Protein AF-A0A962ZR23-F1 (afdb_monomer_lite)

pLDDT: mean 94.46, std 7.84, range [44.19, 98.94]

Radius of gyration: 16.62 Å; chains: 1; bounding box: 43×35×51 Å

Secondary structure (DSSP, 8-state):
-------TTB-TTS-SBTT-HHHHHHHHHHHHHTT-TT--HHHHHHHHHHHHHHHTT-STTBPPP--SSSSHHHHHHHHHHHHHHHHHHHHHS-TTTSPPHHHHHHHHHHHHHGGGGGSPBTT--S-SSGGGGGGGHHHHHHHHHHHHHHHTT-GGGHHHHHHHGGGG-SSS-GGG---S-HHHHHHHHHHHHHHHHHHHH-TTHHHHHHHTGGG-

Structure (mmCIF, N/CA/C/O backbone):
data_AF-A0A962ZR23-F1
#
_entry.id   AF-A0A962ZR23-F1
#
loop_
_atom_site.group_PDB
_atom_site.id
_atom_site.type_symbol
_atom_site.label_atom_id
_atom_site.label_alt_id
_atom_site.label_comp_id
_atom_site.label_asym_id
_atom_site.label_entity_id
_atom_site.label_seq_id
_atom_site.pdbx_PDB_ins_code
_atom_site.Cartn_x
_atom_site.Cartn_y
_atom_site.Cartn_z
_atom_site.occupancy
_atom_site.B_iso_or_equiv
_atom_site.auth_seq_id
_atom_site.auth_comp_id
_atom_site.auth_asym_id
_atom_site.auth_atom_id
_atom_site.pdbx_PDB_model_num
ATOM 1 N N . MET A 1 1 ? 25.578 1.554 25.880 1.00 44.19 1 MET A N 1
ATOM 2 C CA . MET A 1 1 ? 24.364 1.014 25.232 1.00 44.19 1 MET A CA 1
ATOM 3 C C . MET A 1 1 ? 24.765 0.543 23.849 1.00 44.19 1 MET A C 1
ATOM 5 O O . MET A 1 1 ? 25.268 1.359 23.090 1.00 44.19 1 MET A O 1
ATOM 9 N N . GLY A 1 2 ? 24.659 -0.755 23.560 1.00 49.72 2 GLY A N 1
ATOM 10 C CA . GLY A 1 2 ? 24.917 -1.256 22.209 1.00 49.72 2 GLY A CA 1
ATOM 11 C C . GLY A 1 2 ? 23.850 -0.712 21.264 1.00 49.72 2 GLY A C 1
ATOM 12 O O . GLY A 1 2 ? 22.666 -0.796 21.582 1.00 49.72 2 GLY A O 1
ATOM 13 N N . GLN A 1 3 ? 24.256 -0.108 20.148 1.00 58.03 3 GLN A N 1
ATOM 14 C CA . GLN A 1 3 ? 23.323 0.203 19.071 1.00 58.03 3 GLN A CA 1
ATOM 15 C C . GLN A 1 3 ? 22.773 -1.127 18.554 1.00 58.03 3 GLN A C 1
ATOM 17 O O . GLN A 1 3 ? 23.524 -1.944 18.024 1.00 58.03 3 GLN A O 1
ATOM 22 N N . PHE A 1 4 ? 21.479 -1.371 18.751 1.00 62.41 4 PHE A N 1
ATOM 23 C CA . PHE A 1 4 ? 20.801 -2.459 18.060 1.00 62.41 4 PHE A CA 1
ATOM 24 C C . PHE A 1 4 ? 20.847 -2.151 16.564 1.00 62.41 4 PHE A C 1
ATOM 26 O O . PHE A 1 4 ? 20.271 -1.163 16.110 1.00 62.41 4 PHE A O 1
ATOM 33 N N . GLN A 1 5 ? 21.572 -2.968 15.803 1.00 80.31 5 GLN A N 1
ATOM 34 C CA . GLN A 1 5 ? 21.590 -2.863 14.353 1.00 80.31 5 GLN A CA 1
ATOM 35 C C . GLN A 1 5 ? 20.304 -3.499 13.817 1.00 80.31 5 GLN A C 1
ATOM 37 O O . GLN A 1 5 ? 20.146 -4.718 13.859 1.00 80.31 5 GLN A O 1
ATOM 42 N N . ARG A 1 6 ? 19.367 -2.668 13.353 1.00 88.44 6 ARG A N 1
ATOM 43 C CA . ARG A 1 6 ? 18.164 -3.134 12.654 1.00 88.44 6 ARG A CA 1
ATOM 44 C C . ARG A 1 6 ? 18.563 -3.763 11.319 1.00 88.44 6 ARG A C 1
ATOM 46 O O . ARG A 1 6 ? 19.362 -3.183 10.582 1.00 88.44 6 ARG A O 1
ATOM 53 N N . ALA A 1 7 ? 18.005 -4.930 11.007 1.00 89.88 7 ALA A N 1
ATOM 54 C CA . ALA A 1 7 ? 18.222 -5.572 9.716 1.00 89.88 7 ALA A CA 1
ATOM 55 C C . ALA A 1 7 ? 17.379 -4.900 8.621 1.00 89.88 7 ALA A C 1
ATOM 57 O O . ALA A 1 7 ? 16.244 -4.510 8.861 1.00 89.88 7 ALA A O 1
ATOM 58 N N . GLY A 1 8 ? 17.912 -4.801 7.400 1.00 90.62 8 GLY A N 1
ATOM 59 C CA . GLY A 1 8 ? 17.274 -4.050 6.309 1.00 90.62 8 GLY A CA 1
ATOM 60 C C . GLY A 1 8 ? 15.954 -4.614 5.772 1.00 90.62 8 GLY A C 1
ATOM 61 O O . GLY A 1 8 ? 15.318 -3.951 4.963 1.00 90.62 8 GLY A O 1
ATOM 62 N N . HIS A 1 9 ? 15.564 -5.823 6.178 1.00 94.38 9 HIS A N 1
ATOM 63 C CA . HIS A 1 9 ? 14.264 -6.433 5.871 1.00 94.38 9 HIS A CA 1
ATOM 64 C C . HIS A 1 9 ? 13.240 -6.234 7.001 1.00 94.38 9 HIS A C 1
ATOM 66 O O . HIS A 1 9 ? 12.102 -6.663 6.866 1.00 94.38 9 HIS A O 1
ATOM 72 N N . MET A 1 10 ? 13.628 -5.606 8.114 1.00 96.81 10 MET A N 1
ATOM 73 C CA . MET A 1 10 ? 12.769 -5.399 9.277 1.00 96.81 10 MET A CA 1
ATOM 74 C C . MET A 1 10 ? 12.210 -3.974 9.307 1.00 96.81 10 MET A C 1
ATOM 76 O O . MET A 1 10 ? 12.896 -3.014 8.948 1.00 96.81 10 MET A O 1
ATOM 80 N N . ASP A 1 11 ? 10.989 -3.834 9.816 1.00 96.06 11 ASP A N 1
ATOM 81 C CA . ASP A 1 11 ? 10.317 -2.550 10.020 1.00 96.06 11 ASP A CA 1
ATOM 82 C C . ASP A 1 11 ? 11.055 -1.632 11.022 1.00 96.06 11 ASP A C 1
ATOM 84 O O . ASP A 1 11 ? 11.981 -2.044 11.722 1.00 96.06 11 ASP A O 1
ATOM 88 N N . VAL A 1 12 ? 10.607 -0.379 11.172 1.00 94.31 12 VAL A N 1
ATOM 89 C CA . VAL A 1 12 ? 11.203 0.613 12.099 1.00 94.31 12 VAL A CA 1
ATOM 90 C C . VAL A 1 12 ? 11.328 0.167 13.557 1.00 94.31 12 VAL A C 1
ATOM 92 O O . VAL A 1 12 ? 12.263 0.580 14.242 1.00 94.31 12 VAL A O 1
ATOM 95 N N . SER A 1 13 ? 10.446 -0.712 14.033 1.00 93.69 13 SER A N 1
ATOM 96 C CA . SER A 1 13 ? 10.533 -1.265 15.391 1.00 93.69 13 SER A CA 1
ATOM 97 C C . SER A 1 13 ? 11.474 -2.468 15.512 1.00 93.69 13 SER A C 1
ATOM 99 O O . SER A 1 13 ? 11.744 -2.913 16.626 1.00 93.69 13 SER A O 1
ATOM 101 N N . ASN A 1 14 ? 11.988 -2.982 14.389 1.00 94.75 14 ASN A N 1
ATOM 102 C CA . ASN A 1 14 ? 12.781 -4.205 14.296 1.00 94.75 14 ASN A CA 1
ATOM 103 C C . ASN A 1 14 ? 12.035 -5.445 14.836 1.00 94.75 14 ASN A C 1
ATOM 105 O O . ASN A 1 14 ? 12.641 -6.294 15.492 1.00 94.75 14 ASN A O 1
ATOM 109 N N . THR A 1 15 ? 10.720 -5.542 14.594 1.00 95.69 15 THR A N 1
ATOM 110 C CA . THR A 1 15 ? 9.872 -6.652 15.085 1.00 95.69 15 THR A CA 1
ATOM 111 C C . THR A 1 15 ? 9.071 -7.367 13.999 1.00 95.69 15 THR A C 1
ATOM 113 O O . THR A 1 15 ? 8.651 -8.503 14.217 1.00 95.69 15 THR A O 1
ATOM 116 N N . VAL A 1 16 ? 8.883 -6.745 12.834 1.00 98.06 16 VAL A N 1
ATOM 117 C CA . VAL A 1 16 ? 8.133 -7.292 11.699 1.00 98.06 16 VAL A CA 1
ATOM 118 C C . VAL A 1 16 ? 9.050 -7.375 10.485 1.00 98.06 16 VAL A C 1
ATOM 120 O O . VAL A 1 16 ? 9.688 -6.387 10.128 1.00 98.06 16 VAL A O 1
ATOM 123 N N . ASP A 1 17 ? 9.103 -8.545 9.853 1.00 98.06 17 ASP A N 1
ATOM 124 C CA . ASP A 1 17 ? 9.796 -8.739 8.578 1.00 98.06 17 ASP A CA 1
ATOM 125 C C . ASP A 1 17 ? 8.912 -8.208 7.440 1.00 98.06 17 ASP A C 1
ATOM 127 O O . ASP A 1 17 ? 7.871 -8.791 7.132 1.00 98.06 17 ASP A O 1
ATOM 131 N N . VAL A 1 18 ? 9.313 -7.091 6.831 1.00 97.94 18 VAL A N 1
ATOM 132 C CA . VAL A 1 18 ? 8.597 -6.440 5.721 1.00 97.94 18 VAL A CA 1
ATOM 133 C C . VAL A 1 18 ? 8.951 -7.039 4.356 1.00 97.94 18 VAL A C 1
ATOM 135 O O . VAL A 1 18 ? 8.549 -6.511 3.326 1.00 97.94 18 VAL A O 1
ATOM 138 N N . THR A 1 19 ? 9.681 -8.157 4.319 1.00 97.75 19 THR A N 1
ATOM 139 C CA . THR A 1 19 ? 9.834 -9.002 3.121 1.00 97.75 19 THR A CA 1
ATOM 140 C C . THR A 1 19 ? 8.912 -10.225 3.132 1.00 97.75 19 THR A C 1
ATOM 142 O O . THR A 1 19 ? 8.769 -10.887 2.104 1.00 97.75 19 THR A O 1
ATOM 145 N N . ASP A 1 20 ? 8.230 -10.488 4.252 1.00 98.44 20 ASP A N 1
ATOM 146 C CA . ASP A 1 20 ? 7.261 -11.573 4.417 1.00 98.44 20 ASP A CA 1
ATOM 147 C C . ASP A 1 20 ? 5.824 -11.022 4.442 1.00 98.44 20 ASP A C 1
ATOM 149 O O . ASP A 1 20 ? 5.330 -10.505 5.450 1.00 98.44 20 ASP A O 1
ATOM 153 N N . ALA A 1 21 ? 5.118 -11.171 3.317 1.00 98.56 21 ALA A N 1
ATOM 154 C CA . ALA A 1 21 ? 3.742 -10.705 3.172 1.00 98.56 21 ALA A CA 1
ATOM 155 C C . ALA A 1 21 ? 2.777 -11.348 4.184 1.00 98.56 21 ALA A C 1
ATOM 157 O O . ALA A 1 21 ? 1.852 -10.679 4.649 1.00 98.56 21 ALA A O 1
ATOM 158 N N . ALA A 1 22 ? 2.988 -12.612 4.568 1.00 98.44 22 ALA A N 1
ATOM 159 C CA . ALA A 1 22 ? 2.139 -13.299 5.538 1.00 98.44 22 ALA A CA 1
ATOM 160 C C . ALA A 1 22 ? 2.367 -12.767 6.961 1.00 98.44 22 ALA A C 1
ATOM 162 O O . ALA A 1 22 ? 1.411 -12.622 7.733 1.00 98.44 22 ALA A O 1
ATOM 163 N N . ASN A 1 23 ? 3.615 -12.429 7.304 1.00 98.56 23 ASN A N 1
ATOM 164 C CA . ASN A 1 23 ? 3.947 -11.777 8.571 1.00 98.56 23 ASN A CA 1
ATOM 165 C C . ASN A 1 23 ? 3.269 -10.402 8.670 1.00 98.56 23 ASN A C 1
ATOM 167 O O . ASN A 1 23 ? 2.515 -10.149 9.616 1.00 98.56 23 ASN A O 1
ATOM 171 N N . VAL A 1 24 ? 3.426 -9.561 7.642 1.00 98.81 24 VAL A N 1
ATOM 172 C CA . VAL A 1 24 ? 2.777 -8.242 7.588 1.00 98.81 24 VAL A CA 1
ATOM 173 C C . VAL A 1 24 ? 1.253 -8.371 7.632 1.00 98.81 24 VAL A C 1
ATOM 175 O O . VAL A 1 24 ? 0.619 -7.704 8.448 1.00 98.81 24 VAL A O 1
ATOM 178 N N . GLN A 1 25 ? 0.654 -9.280 6.853 1.00 98.81 25 GLN A N 1
ATOM 179 C CA . GLN A 1 25 ? -0.792 -9.540 6.876 1.00 98.81 25 GLN A CA 1
ATOM 180 C C . GLN A 1 25 ? -1.291 -9.862 8.291 1.00 98.81 25 GLN A C 1
ATOM 182 O O . GLN A 1 25 ? -2.318 -9.335 8.729 1.00 98.81 25 GLN A O 1
ATOM 187 N N . LYS A 1 26 ? -0.573 -10.722 9.024 1.00 98.62 26 LYS A N 1
ATOM 188 C CA . LYS A 1 26 ? -0.934 -11.111 10.392 1.00 98.62 26 LYS A CA 1
ATOM 189 C C . LYS A 1 26 ? -0.910 -9.913 11.342 1.00 98.62 26 LYS A C 1
ATOM 191 O O . LYS A 1 26 ? -1.833 -9.763 12.148 1.00 98.62 26 LYS A O 1
ATOM 196 N N . VAL A 1 27 ? 0.119 -9.070 11.260 1.00 98.69 27 VAL A N 1
ATOM 197 C CA . VAL A 1 27 ? 0.253 -7.879 12.114 1.00 98.69 27 VAL A CA 1
ATOM 198 C C . VAL A 1 27 ? -0.812 -6.839 11.769 1.00 98.69 27 VAL A C 1
ATOM 200 O O . VAL A 1 27 ? -1.510 -6.375 12.669 1.00 98.69 27 VAL A O 1
ATOM 203 N N . VAL A 1 28 ? -1.008 -6.539 10.483 1.00 98.75 28 VAL A N 1
ATOM 204 C CA . VAL A 1 28 ? -2.052 -5.620 9.999 1.00 98.75 28 VAL A CA 1
ATOM 205 C C . VAL A 1 28 ? -3.435 -6.081 10.456 1.00 98.75 28 VAL A C 1
ATOM 207 O O . VAL A 1 28 ? -4.180 -5.303 11.049 1.00 98.75 28 VAL A O 1
ATOM 210 N N . GLY A 1 29 ? -3.765 -7.361 10.262 1.00 98.31 29 GLY A N 1
ATOM 211 C CA . GLY A 1 29 ? -5.035 -7.924 10.720 1.00 98.31 29 GLY A CA 1
ATOM 212 C C . GLY A 1 29 ? -5.211 -7.817 12.235 1.00 98.31 29 GLY A C 1
ATOM 213 O O . GLY A 1 29 ? -6.288 -7.452 12.698 1.00 98.31 29 GLY A O 1
ATOM 214 N N . SER A 1 30 ? -4.150 -8.072 13.007 1.00 97.88 30 SER A N 1
ATOM 215 C CA . SER A 1 30 ? -4.189 -7.984 14.473 1.00 97.88 30 SER A CA 1
ATOM 216 C C . SER A 1 30 ? -4.430 -6.559 14.973 1.00 97.88 30 SER A C 1
ATOM 218 O O . SER A 1 30 ? -5.181 -6.387 15.928 1.00 97.88 30 SER A O 1
ATOM 220 N N . LEU A 1 31 ? -3.819 -5.552 14.339 1.00 97.75 31 LEU A N 1
ATOM 221 C CA . LEU A 1 31 ? -4.026 -4.139 14.675 1.00 97.75 31 LEU A CA 1
ATOM 222 C C . LEU A 1 31 ? -5.454 -3.700 14.340 1.00 97.75 31 LEU A C 1
ATOM 224 O O . LEU A 1 31 ? -6.164 -3.160 15.184 1.00 97.75 31 LEU A O 1
ATOM 228 N N . LEU A 1 32 ? -5.904 -3.973 13.115 1.00 97.12 32 LEU A N 1
ATOM 229 C CA . LEU A 1 32 ? -7.177 -3.442 12.639 1.00 97.12 32 LEU A CA 1
ATOM 230 C C . LEU A 1 32 ? -8.386 -4.156 13.251 1.00 97.12 32 LEU A C 1
ATOM 232 O O . LEU A 1 32 ? -9.361 -3.489 13.576 1.00 97.12 32 LEU A O 1
ATOM 236 N N . LEU A 1 33 ? -8.337 -5.471 13.491 1.00 96.06 33 LEU A N 1
ATOM 237 C CA . LEU A 1 33 ? -9.455 -6.188 14.128 1.00 96.06 33 LEU A CA 1
ATOM 238 C C . LEU A 1 33 ? -9.702 -5.754 15.582 1.00 96.06 33 LEU A C 1
ATOM 240 O O . LEU A 1 33 ? -10.809 -5.935 16.083 1.00 96.06 33 LEU A O 1
ATOM 244 N N . GLN A 1 34 ? -8.710 -5.159 16.256 1.00 93.94 34 GLN A N 1
ATOM 245 C CA . GLN A 1 34 ? -8.894 -4.579 17.594 1.00 93.94 34 GLN A CA 1
ATOM 246 C C . GLN A 1 34 ? -9.701 -3.274 17.574 1.00 93.94 34 GLN A C 1
ATOM 248 O O . GLN A 1 34 ? -10.276 -2.905 18.597 1.00 93.94 34 GLN A O 1
ATOM 253 N N . ARG A 1 35 ? -9.733 -2.570 16.436 1.00 93.75 35 ARG A N 1
ATOM 254 C CA . ARG A 1 35 ? -10.383 -1.256 16.286 1.00 93.75 35 ARG A CA 1
ATOM 255 C C . ARG A 1 35 ? -11.666 -1.324 15.472 1.00 93.75 35 ARG A C 1
ATOM 257 O O . ARG A 1 35 ? -12.656 -0.689 15.812 1.00 93.75 35 ARG A O 1
ATOM 264 N N . TYR A 1 36 ? -11.664 -2.143 14.429 1.00 94.75 36 TYR A N 1
ATOM 265 C CA . TYR A 1 36 ? -12.722 -2.237 13.436 1.00 94.75 36 TYR A CA 1
ATOM 266 C C . TYR A 1 36 ? -13.370 -3.623 13.516 1.00 94.75 36 TYR A C 1
ATOM 268 O O . TYR A 1 36 ? -13.019 -4.539 12.774 1.00 94.75 36 TYR A O 1
ATOM 276 N N . SER A 1 37 ? -14.340 -3.793 14.417 1.00 91.75 37 SER A N 1
ATOM 277 C CA . SER A 1 37 ? -15.015 -5.086 14.643 1.00 91.75 37 SER A CA 1
ATOM 278 C C . SER A 1 37 ? -15.755 -5.625 13.411 1.00 91.75 37 SER A C 1
ATOM 280 O O . SER A 1 37 ? -15.923 -6.834 13.272 1.00 91.75 37 SER A O 1
ATOM 282 N N . ALA A 1 38 ? -16.166 -4.737 12.500 1.00 95.38 38 ALA A N 1
ATOM 283 C CA . ALA A 1 38 ? -16.809 -5.075 11.231 1.00 95.38 38 ALA A CA 1
ATOM 284 C C . ALA A 1 38 ? -15.818 -5.281 10.064 1.00 95.38 38 ALA A C 1
ATOM 286 O O . ALA A 1 38 ? -16.248 -5.412 8.917 1.00 95.38 38 ALA A O 1
ATOM 287 N N . LEU A 1 39 ? -14.501 -5.284 10.317 1.00 97.12 39 LEU A N 1
ATOM 288 C CA . LEU A 1 39 ? -13.498 -5.477 9.270 1.00 97.12 39 LEU A CA 1
ATOM 289 C C . LEU A 1 39 ? -13.642 -6.859 8.629 1.00 97.12 39 LEU A C 1
ATOM 291 O O . LEU A 1 39 ? -13.599 -7.894 9.295 1.00 97.12 39 LEU A O 1
ATOM 295 N N . ASN A 1 40 ? -13.741 -6.876 7.303 1.00 97.69 40 ASN A N 1
ATOM 296 C CA . ASN A 1 40 ? -13.789 -8.114 6.541 1.00 97.69 40 ASN A CA 1
ATOM 297 C C . ASN A 1 40 ? -12.385 -8.747 6.455 1.00 97.69 40 ASN A C 1
ATOM 299 O O . ASN A 1 40 ? -11.588 -8.428 5.571 1.00 97.69 40 ASN A O 1
ATOM 303 N N . SER A 1 41 ? -12.078 -9.661 7.378 1.00 97.12 41 SER A N 1
ATOM 304 C CA . SER A 1 41 ? -10.780 -10.348 7.451 1.00 97.12 41 SER A CA 1
ATOM 305 C C . SER A 1 41 ? -10.490 -11.243 6.241 1.00 97.12 41 SER A C 1
ATOM 307 O O . SER A 1 41 ? -9.332 -11.379 5.844 1.00 97.12 41 SER A O 1
ATOM 309 N N . VAL A 1 42 ? -11.528 -11.808 5.615 1.00 98.00 42 VAL A N 1
ATOM 310 C CA . VAL A 1 42 ? -11.399 -12.619 4.394 1.00 98.00 42 VAL A CA 1
ATOM 311 C C . VAL A 1 42 ? -10.964 -11.742 3.221 1.00 98.00 42 VAL A C 1
ATOM 313 O O . VAL A 1 42 ? -10.056 -12.111 2.478 1.00 98.00 42 VAL A O 1
ATOM 316 N N . ALA A 1 43 ? -11.558 -10.554 3.086 1.00 98.44 43 ALA A N 1
ATOM 317 C CA . ALA A 1 43 ? -11.141 -9.569 2.094 1.00 98.44 43 ALA A CA 1
ATOM 318 C C . ALA A 1 43 ? -9.702 -9.096 2.328 1.00 98.44 43 ALA A C 1
ATOM 320 O O . ALA A 1 43 ? -8.915 -9.056 1.385 1.00 98.44 43 ALA A O 1
ATOM 321 N N . LEU A 1 44 ? -9.336 -8.806 3.581 1.00 98.56 44 LEU A N 1
ATOM 322 C CA . LEU A 1 44 ? -7.967 -8.433 3.940 1.00 98.56 44 LEU A CA 1
ATOM 323 C C . LEU A 1 44 ? -6.963 -9.511 3.509 1.00 98.56 44 LEU A C 1
ATOM 325 O O . LEU A 1 44 ? -5.989 -9.206 2.827 1.00 98.56 44 LEU A O 1
ATOM 329 N N . GLN A 1 45 ? -7.217 -10.777 3.849 1.00 98.44 45 GLN A N 1
ATOM 330 C CA . GLN A 1 45 ? -6.362 -11.888 3.428 1.00 98.44 45 GLN A CA 1
ATOM 331 C C . GLN A 1 45 ? -6.277 -11.986 1.899 1.00 98.44 45 GLN A C 1
ATOM 333 O O . GLN A 1 45 ? -5.197 -12.195 1.345 1.00 98.44 45 GLN A O 1
ATOM 338 N N . ARG A 1 46 ? -7.407 -11.812 1.206 1.00 98.44 46 ARG A N 1
ATOM 339 C CA . ARG A 1 46 ? -7.455 -11.872 -0.255 1.00 98.44 46 ARG A CA 1
ATOM 340 C C . ARG A 1 46 ? -6.597 -10.789 -0.913 1.00 98.44 46 ARG A C 1
ATOM 342 O O . ARG A 1 46 ? -5.912 -11.095 -1.887 1.00 98.44 46 ARG A O 1
ATOM 349 N N . LEU A 1 47 ? -6.598 -9.568 -0.374 1.00 98.81 47 LEU A N 1
ATOM 350 C CA . LEU A 1 47 ? -5.777 -8.461 -0.872 1.00 98.81 47 LEU A CA 1
ATOM 351 C C . LEU A 1 47 ? -4.279 -8.796 -0.819 1.00 98.81 47 LEU A C 1
ATOM 353 O O . LEU A 1 47 ? -3.587 -8.582 -1.809 1.00 98.81 47 LEU A O 1
ATOM 357 N N . PHE A 1 48 ? -3.791 -9.385 0.279 1.00 98.88 48 PHE A N 1
ATOM 358 C CA . PHE A 1 48 ? -2.386 -9.809 0.394 1.00 98.88 48 PHE A CA 1
ATOM 359 C C . PHE A 1 48 ? -2.027 -10.922 -0.601 1.00 98.88 48 PHE A C 1
ATOM 361 O O . PHE A 1 48 ? -0.991 -10.847 -1.261 1.00 98.88 48 PHE A O 1
ATOM 368 N N . VAL A 1 49 ? -2.907 -11.913 -0.780 1.00 98.62 49 VAL A N 1
ATOM 369 C CA . VAL A 1 49 ? -2.697 -12.986 -1.769 1.00 98.62 49 VAL A CA 1
ATOM 370 C C . VAL A 1 49 ? -2.601 -12.421 -3.188 1.00 98.62 49 VAL A C 1
ATOM 372 O O . VAL A 1 49 ? -1.716 -12.804 -3.957 1.00 98.62 49 VAL A O 1
ATOM 375 N N . ASP A 1 50 ? -3.504 -11.515 -3.565 1.00 98.69 50 ASP A N 1
ATOM 376 C CA . ASP A 1 50 ? -3.484 -10.921 -4.903 1.00 98.69 50 ASP A CA 1
ATOM 377 C C . ASP A 1 50 ? -2.328 -9.924 -5.085 1.00 98.69 50 ASP A C 1
ATOM 379 O O . ASP A 1 50 ? -1.764 -9.865 -6.179 1.00 98.69 50 ASP A O 1
ATOM 383 N N . PHE A 1 51 ? -1.892 -9.238 -4.023 1.00 98.88 51 PHE A N 1
ATOM 384 C CA . PHE A 1 51 ? -0.655 -8.452 -4.001 1.00 98.88 51 PHE A CA 1
ATOM 385 C C . PHE A 1 51 ? 0.566 -9.316 -4.342 1.00 98.88 51 PHE A C 1
ATOM 387 O O . PHE A 1 51 ? 1.295 -9.005 -5.288 1.00 98.88 51 PHE A O 1
ATOM 394 N N . GLU A 1 52 ? 0.756 -10.450 -3.662 1.00 98.69 52 GLU A N 1
ATOM 395 C CA . GLU A 1 52 ? 1.881 -11.352 -3.941 1.00 98.69 52 GLU A CA 1
ATOM 396 C C . GLU A 1 52 ? 1.821 -11.929 -5.358 1.00 98.69 52 GLU A C 1
ATOM 398 O O . GLU A 1 52 ? 2.850 -12.103 -6.022 1.00 98.69 52 GLU A O 1
ATOM 403 N N . ARG A 1 53 ? 0.614 -12.237 -5.851 1.00 98.69 53 ARG A N 1
ATOM 404 C CA . ARG A 1 53 ? 0.426 -12.675 -7.238 1.00 98.69 53 ARG A CA 1
ATOM 405 C C . ARG A 1 53 ? 0.818 -11.574 -8.212 1.00 98.69 53 ARG A C 1
ATOM 407 O O . ARG A 1 53 ? 1.458 -11.884 -9.213 1.00 98.69 53 ARG A O 1
ATOM 414 N N . LEU A 1 54 ? 0.451 -10.324 -7.949 1.00 98.81 54 LEU A N 1
ATOM 415 C CA . LEU A 1 54 ? 0.746 -9.200 -8.828 1.00 98.81 54 LEU A CA 1
ATOM 416 C C . LEU A 1 54 ? 2.251 -8.916 -8.875 1.00 98.81 54 LEU A C 1
ATOM 418 O O . LEU A 1 54 ? 2.851 -9.014 -9.945 1.00 98.81 54 LEU A O 1
ATOM 422 N N . TYR A 1 55 ? 2.877 -8.665 -7.724 1.00 98.69 55 TYR A N 1
ATOM 423 C CA . TYR A 1 55 ? 4.309 -8.355 -7.653 1.00 98.69 55 TYR A CA 1
ATOM 424 C C . TYR A 1 55 ? 5.184 -9.539 -8.087 1.00 98.69 55 TYR A C 1
ATOM 426 O O . TYR A 1 55 ? 6.228 -9.342 -8.708 1.00 98.69 55 TYR A O 1
ATOM 434 N N . GLY A 1 56 ? 4.727 -10.773 -7.853 1.00 98.31 56 GLY A N 1
ATOM 435 C CA . GLY A 1 56 ? 5.394 -11.999 -8.293 1.00 98.31 56 GLY A CA 1
ATOM 436 C C . GLY A 1 56 ? 5.105 -12.430 -9.738 1.00 98.31 56 GLY A C 1
ATOM 437 O 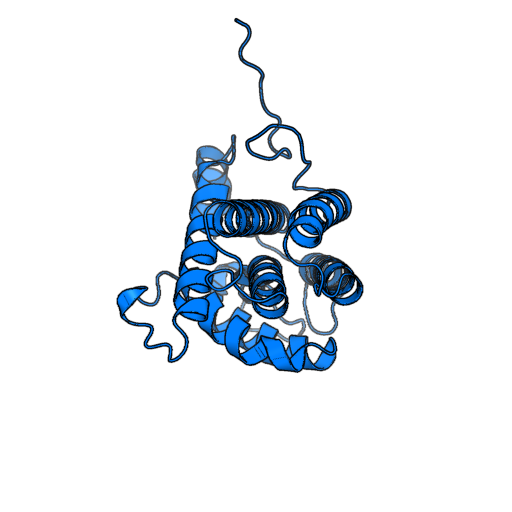O . GLY A 1 56 ? 5.574 -13.493 -10.142 1.00 98.31 56 GLY A O 1
ATOM 438 N N . GLY A 1 57 ? 4.315 -11.675 -10.513 1.00 98.00 57 GLY A N 1
ATOM 439 C CA . GLY A 1 57 ? 4.028 -11.979 -11.925 1.00 98.00 57 GLY A CA 1
ATOM 440 C C . GLY A 1 57 ? 3.120 -13.190 -12.166 1.00 98.00 57 GLY A C 1
ATOM 441 O O . GLY A 1 57 ? 3.133 -13.777 -13.246 1.00 98.00 57 GLY A O 1
ATOM 442 N N . ARG A 1 58 ? 2.339 -13.587 -11.159 1.00 98.12 58 ARG A N 1
ATOM 443 C CA . ARG A 1 58 ? 1.327 -14.659 -11.211 1.00 98.12 58 ARG A CA 1
ATOM 444 C C . ARG A 1 58 ? -0.102 -14.122 -11.362 1.00 98.12 58 ARG A C 1
ATOM 446 O O . ARG A 1 58 ? -1.049 -14.910 -11.433 1.00 98.12 58 ARG A O 1
ATOM 453 N N . TYR A 1 59 ? -0.282 -12.801 -11.375 1.00 97.62 59 TYR A N 1
ATOM 454 C CA . TYR A 1 59 ? -1.570 -12.164 -11.634 1.00 97.62 59 TYR A CA 1
ATOM 455 C C . TYR A 1 59 ? -1.815 -12.054 -13.154 1.00 97.62 59 TYR A C 1
ATOM 457 O O . TYR A 1 59 ? -0.936 -11.570 -13.877 1.00 97.62 59 TYR A O 1
ATOM 465 N N . PRO A 1 60 ? -2.969 -12.512 -13.681 1.00 97.00 60 PRO A N 1
ATOM 466 C CA . PRO A 1 60 ? -3.206 -12.595 -15.121 1.00 97.00 60 PRO A CA 1
ATOM 467 C C . PRO A 1 60 ? -3.002 -11.269 -15.860 1.00 97.00 60 PRO A C 1
ATOM 469 O O . PRO A 1 60 ? -3.560 -10.239 -15.500 1.00 97.00 60 PRO A O 1
ATOM 472 N N . GLY A 1 61 ? -2.225 -11.302 -16.944 1.00 97.25 61 GLY A N 1
ATOM 473 C CA . GLY A 1 61 ? -2.000 -10.133 -17.798 1.00 97.25 61 GLY A CA 1
ATOM 474 C C . GLY A 1 61 ? -0.922 -9.161 -17.309 1.00 97.25 61 GLY A C 1
ATOM 475 O O . GLY A 1 61 ? -0.693 -8.157 -17.990 1.00 97.25 61 GLY A O 1
ATOM 476 N N . PHE A 1 62 ? -0.226 -9.463 -16.208 1.00 98.25 62 PHE A N 1
ATOM 477 C CA . PHE A 1 62 ? 0.869 -8.658 -15.658 1.00 98.25 62 PHE A CA 1
ATOM 478 C C . PHE A 1 62 ? 2.183 -9.443 -15.598 1.00 98.25 62 PHE A C 1
ATOM 480 O O . PHE A 1 62 ? 2.196 -10.671 -15.529 1.00 98.25 62 PHE A O 1
ATOM 487 N N . ARG A 1 63 ? 3.302 -8.723 -15.699 1.00 98.31 63 ARG A N 1
ATOM 488 C CA . ARG A 1 63 ? 4.654 -9.254 -15.480 1.00 98.31 63 ARG A CA 1
ATOM 489 C C . ARG A 1 63 ? 4.999 -9.172 -13.991 1.00 98.31 63 ARG A C 1
ATOM 491 O O . ARG A 1 63 ? 4.317 -8.478 -13.248 1.00 98.31 63 ARG A O 1
ATOM 498 N N . ALA A 1 64 ? 6.052 -9.868 -13.568 1.00 98.19 64 ALA A N 1
ATOM 499 C CA . ALA A 1 64 ? 6.626 -9.635 -12.244 1.00 98.19 64 ALA A CA 1
ATOM 500 C C . ALA A 1 64 ? 7.164 -8.199 -12.143 1.00 98.19 64 ALA A C 1
ATOM 502 O O . ALA A 1 64 ? 7.539 -7.611 -13.163 1.00 98.19 64 ALA A O 1
ATOM 503 N N . CYS A 1 65 ? 7.189 -7.655 -10.925 1.00 98.31 65 CYS A N 1
ATOM 504 C CA . CYS A 1 65 ? 7.808 -6.364 -10.653 1.00 98.31 65 CYS A CA 1
ATOM 505 C C . CYS A 1 65 ? 9.291 -6.411 -11.060 1.00 98.31 65 CYS A C 1
ATOM 507 O O . CYS A 1 65 ? 10.009 -7.342 -10.693 1.00 98.31 65 CYS A O 1
ATOM 509 N N . ASP A 1 66 ? 9.724 -5.446 -11.871 1.00 96.69 66 ASP A N 1
ATOM 510 C CA . ASP A 1 66 ? 11.061 -5.391 -12.475 1.00 96.69 66 ASP A CA 1
ATOM 511 C C . ASP A 1 66 ? 11.843 -4.125 -12.089 1.00 96.69 66 ASP A C 1
ATOM 513 O O . ASP A 1 66 ? 12.807 -3.753 -12.763 1.00 96.69 66 ASP A O 1
ATOM 517 N N . ILE A 1 67 ? 11.441 -3.496 -10.984 1.00 96.88 67 ILE A N 1
ATOM 518 C CA . ILE A 1 67 ? 12.085 -2.331 -10.374 1.00 96.88 67 ILE A CA 1
ATOM 519 C C . ILE A 1 67 ? 12.557 -2.659 -8.949 1.00 96.88 67 ILE A C 1
ATOM 521 O O . ILE A 1 67 ? 12.069 -3.599 -8.319 1.00 96.88 67 ILE A O 1
ATOM 525 N N . GLN A 1 68 ? 13.577 -1.949 -8.473 1.00 96.44 68 GLN A N 1
ATOM 526 C CA . GLN A 1 68 ? 14.367 -2.309 -7.292 1.00 96.44 68 GLN A CA 1
ATOM 527 C C . GLN A 1 68 ? 13.990 -1.529 -6.023 1.00 96.44 68 GLN A C 1
ATOM 529 O O . GLN A 1 68 ? 14.167 -2.056 -4.925 1.00 96.44 68 GLN A O 1
ATOM 534 N N . TYR A 1 69 ? 13.493 -0.304 -6.154 1.00 97.12 69 TYR A N 1
ATOM 535 C CA . TYR A 1 69 ? 13.073 0.597 -5.091 1.00 97.12 69 TYR A CA 1
ATOM 536 C C . TYR A 1 69 ? 11.590 0.412 -4.776 1.00 97.12 69 TYR A C 1
ATOM 538 O O . TYR A 1 69 ? 11.282 -0.080 -3.690 1.00 97.12 69 TYR A O 1
ATOM 546 N N . HIS A 1 70 ? 10.688 0.703 -5.726 1.00 97.88 70 HIS A N 1
ATOM 547 C CA . HIS A 1 70 ? 9.232 0.543 -5.552 1.00 97.88 70 HIS A CA 1
ATOM 548 C C . HIS A 1 70 ? 8.815 -0.936 -5.707 1.00 97.88 70 HIS A C 1
ATOM 550 O O . HIS A 1 70 ? 8.030 -1.339 -6.570 1.00 97.88 70 HIS A O 1
ATOM 556 N N . ASN A 1 71 ? 9.441 -1.789 -4.897 1.00 97.88 71 ASN A N 1
ATOM 557 C CA . ASN A 1 71 ? 9.314 -3.239 -4.920 1.00 97.88 71 ASN A CA 1
ATOM 558 C C . ASN A 1 71 ? 8.334 -3.738 -3.837 1.00 97.88 71 ASN A C 1
ATOM 560 O O . ASN A 1 71 ? 7.729 -2.963 -3.099 1.00 97.88 71 ASN A O 1
ATOM 564 N N . ALA A 1 72 ? 8.187 -5.061 -3.718 1.00 98.44 72 ALA A N 1
ATOM 565 C CA . ALA A 1 72 ? 7.275 -5.655 -2.741 1.00 98.44 72 ALA A CA 1
ATOM 566 C C . ALA A 1 72 ? 7.623 -5.305 -1.280 1.00 98.44 72 ALA A C 1
ATOM 568 O O . ALA A 1 72 ? 6.713 -5.131 -0.477 1.00 98.44 72 ALA A O 1
ATOM 569 N N . GLN A 1 73 ? 8.910 -5.174 -0.938 1.00 98.06 73 GLN A N 1
ATOM 570 C CA . GLN A 1 73 ? 9.331 -4.810 0.417 1.00 98.06 73 GLN A CA 1
ATOM 571 C C . GLN A 1 73 ? 8.877 -3.390 0.774 1.00 98.06 73 GLN A C 1
ATOM 573 O O . GLN A 1 73 ? 8.327 -3.187 1.852 1.00 98.06 73 GLN A O 1
ATOM 578 N N . HIS A 1 74 ? 9.082 -2.426 -0.133 1.00 98.19 74 HIS A N 1
ATOM 579 C CA . HIS A 1 74 ? 8.612 -1.045 0.046 1.00 98.19 74 HIS A CA 1
ATOM 580 C C . HIS A 1 74 ? 7.110 -1.024 0.335 1.00 98.19 74 HIS A C 1
ATOM 582 O O . HIS A 1 74 ? 6.665 -0.523 1.362 1.00 98.19 74 HIS A O 1
ATOM 588 N N . VAL A 1 75 ? 6.329 -1.693 -0.508 1.00 98.75 75 VAL A N 1
ATOM 589 C CA . VAL A 1 75 ? 4.867 -1.710 -0.396 1.00 98.75 75 VAL A CA 1
ATOM 590 C C . VAL A 1 75 ? 4.381 -2.362 0.898 1.00 98.75 75 VAL A C 1
ATOM 592 O O . VAL A 1 75 ? 3.413 -1.895 1.503 1.00 98.75 75 VAL A O 1
ATOM 595 N N . LEU A 1 76 ? 5.041 -3.429 1.348 1.00 98.88 76 LEU A N 1
ATOM 596 C CA . LEU A 1 76 ? 4.724 -4.083 2.615 1.00 98.88 76 LEU A CA 1
ATOM 597 C C . LEU A 1 76 ? 5.041 -3.188 3.823 1.00 98.88 76 LEU A C 1
ATOM 599 O O . LEU A 1 76 ? 4.243 -3.154 4.763 1.00 98.88 76 LEU A O 1
ATOM 603 N N . ASP A 1 77 ? 6.138 -2.428 3.784 1.00 98.62 77 ASP A N 1
ATOM 604 C CA . ASP A 1 77 ? 6.481 -1.464 4.837 1.00 98.62 77 ASP A CA 1
ATOM 605 C C . ASP A 1 77 ? 5.480 -0.294 4.873 1.00 98.62 77 ASP A C 1
ATOM 607 O O . ASP A 1 77 ? 4.922 0.015 5.929 1.00 98.62 77 ASP A O 1
ATOM 611 N N . VAL A 1 78 ? 5.117 0.265 3.708 1.00 98.81 78 VAL A N 1
ATOM 612 C CA . VAL A 1 78 ? 4.043 1.273 3.579 1.00 98.81 78 VAL A CA 1
ATOM 613 C C . VAL A 1 78 ? 2.717 0.740 4.124 1.00 98.81 78 VAL A C 1
ATOM 615 O O . VAL A 1 78 ? 2.019 1.427 4.868 1.00 98.81 78 VAL A O 1
ATOM 618 N N . THR A 1 79 ? 2.367 -0.507 3.806 1.00 98.94 79 THR A N 1
ATOM 619 C CA . THR A 1 79 ? 1.123 -1.133 4.280 1.00 98.94 79 THR A CA 1
ATOM 620 C C . THR A 1 79 ? 1.114 -1.294 5.802 1.00 98.94 79 THR A C 1
ATOM 622 O O . THR A 1 79 ? 0.093 -1.041 6.449 1.00 98.94 79 THR A O 1
ATOM 625 N N . LEU A 1 80 ? 2.248 -1.671 6.401 1.00 98.88 80 LEU A N 1
ATOM 626 C CA . LEU A 1 80 ? 2.389 -1.753 7.854 1.00 98.88 80 LEU A CA 1
ATOM 627 C C . LEU A 1 80 ? 2.311 -0.367 8.512 1.00 98.88 80 LEU A C 1
ATOM 629 O O . LEU A 1 80 ? 1.637 -0.214 9.536 1.00 98.88 80 LEU A O 1
ATOM 633 N N . ALA A 1 81 ? 2.963 0.641 7.928 1.00 98.75 81 ALA A N 1
ATOM 634 C CA . ALA A 1 81 ? 2.883 2.025 8.385 1.00 98.75 81 ALA A CA 1
ATOM 635 C C . ALA A 1 81 ? 1.437 2.545 8.333 1.00 98.75 81 ALA A C 1
ATOM 637 O O . ALA A 1 81 ? 0.945 3.076 9.328 1.00 98.75 81 ALA A O 1
ATOM 638 N N . MET A 1 82 ? 0.717 2.289 7.236 1.00 98.81 82 MET A N 1
ATOM 639 C CA . MET A 1 82 ? -0.692 2.652 7.079 1.00 98.81 82 MET A CA 1
ATOM 640 C C . MET A 1 82 ? -1.573 2.010 8.157 1.00 98.81 82 MET A C 1
ATOM 642 O O . MET A 1 82 ? -2.381 2.688 8.789 1.00 98.81 82 MET A O 1
ATOM 646 N N . ALA A 1 83 ? -1.388 0.716 8.440 1.00 98.69 83 ALA A N 1
ATOM 647 C CA . ALA A 1 83 ? -2.138 0.035 9.496 1.00 98.69 83 ALA A CA 1
ATOM 648 C C . ALA A 1 83 ? -1.875 0.625 10.891 1.00 98.69 83 ALA A C 1
ATOM 650 O O . ALA A 1 83 ? -2.798 0.741 11.696 1.00 98.69 83 ALA A O 1
ATOM 651 N N . ARG A 1 84 ? -0.630 1.025 11.179 1.00 98.44 84 ARG A N 1
ATOM 652 C CA . ARG A 1 84 ? -0.258 1.677 12.445 1.00 98.44 84 ARG A CA 1
ATOM 653 C C . ARG A 1 84 ? -0.835 3.083 12.568 1.00 98.44 84 ARG A C 1
ATOM 655 O O . ARG A 1 84 ? -1.264 3.455 13.655 1.00 98.44 84 ARG A O 1
ATOM 662 N N . LEU A 1 85 ? -0.876 3.842 11.474 1.00 98.25 85 LEU A N 1
ATOM 663 C CA . LEU A 1 85 ? -1.518 5.155 11.442 1.00 98.25 85 LEU A CA 1
ATOM 664 C C . LEU A 1 85 ? -3.035 5.043 11.642 1.00 98.25 85 LEU A C 1
ATOM 666 O O . LEU A 1 85 ? -3.595 5.797 12.432 1.00 98.25 85 LEU A O 1
ATOM 670 N N . LEU A 1 86 ? -3.687 4.062 11.008 1.00 98.12 86 LEU A N 1
ATOM 671 C CA . LEU A 1 86 ? -5.106 3.764 11.225 1.00 98.12 86 LEU A CA 1
ATOM 672 C C . LEU A 1 86 ? -5.405 3.333 12.671 1.00 98.12 86 LEU A C 1
ATOM 674 O O . LEU A 1 86 ? -6.411 3.770 13.227 1.00 98.12 86 LEU A O 1
ATOM 678 N N . ASP A 1 87 ? -4.561 2.487 13.278 1.00 97.50 87 ASP A N 1
ATOM 679 C CA . ASP A 1 87 ? -4.690 2.103 14.695 1.00 97.50 87 ASP A CA 1
ATOM 680 C C . ASP A 1 87 ? -4.501 3.311 15.619 1.00 97.50 87 ASP A C 1
ATOM 682 O O . ASP A 1 87 ? -5.316 3.535 16.508 1.00 97.50 87 ASP A O 1
ATOM 686 N N . GLY A 1 88 ? -3.455 4.110 15.389 1.00 96.75 88 GLY A N 1
ATOM 687 C CA . GLY A 1 88 ? -3.172 5.316 16.164 1.00 96.75 88 GLY A CA 1
ATOM 688 C C . GLY A 1 88 ? -4.309 6.331 16.085 1.00 96.75 88 GLY A C 1
ATOM 689 O O . GLY A 1 88 ? -4.791 6.783 17.116 1.00 96.75 88 GLY A O 1
ATOM 690 N N . HIS A 1 89 ? -4.798 6.628 14.879 1.00 96.00 89 HIS A N 1
ATOM 691 C CA . HIS A 1 89 ? -5.924 7.538 14.689 1.00 96.00 89 HIS A CA 1
ATOM 692 C C . HIS A 1 89 ? -7.174 7.057 15.442 1.00 96.00 89 HIS A C 1
ATOM 694 O O . HIS A 1 89 ? -7.744 7.822 16.216 1.00 96.00 89 HIS A O 1
ATOM 700 N N . ALA A 1 90 ? -7.540 5.778 15.304 1.00 95.00 90 ALA A N 1
ATOM 701 C CA . ALA A 1 90 ? -8.709 5.207 15.977 1.00 95.00 90 ALA A CA 1
ATOM 702 C C . ALA A 1 90 ? -8.583 5.116 17.510 1.00 95.00 90 ALA A C 1
ATOM 704 O O . ALA A 1 90 ? -9.579 4.925 18.200 1.00 95.00 90 ALA A O 1
ATOM 705 N N . ARG A 1 91 ? -7.367 5.199 18.064 1.00 94.06 91 ARG A N 1
ATOM 706 C CA . ARG A 1 91 ? -7.136 5.216 19.519 1.00 94.06 91 ARG A CA 1
ATOM 707 C C . ARG A 1 91 ? -7.325 6.589 20.144 1.00 94.06 91 ARG A C 1
ATOM 709 O O . ARG A 1 91 ? -7.660 6.659 21.320 1.00 94.06 91 ARG A O 1
ATOM 716 N N . GLU A 1 92 ? -7.051 7.637 19.380 1.00 93.75 92 GLU A N 1
ATOM 717 C CA . GLU A 1 92 ? -7.056 9.021 19.862 1.00 93.75 92 GLU A CA 1
ATOM 718 C C . GLU A 1 92 ? -8.400 9.731 19.621 1.00 93.75 92 GLU A C 1
ATOM 720 O O . GLU A 1 92 ? -8.553 10.878 20.025 1.00 93.75 92 GLU A O 1
ATOM 725 N N . HIS A 1 93 ? -9.363 9.068 18.970 1.00 90.31 93 HIS A N 1
ATOM 726 C CA . HIS A 1 93 ? -10.656 9.647 18.594 1.00 90.31 93 HIS A CA 1
ATOM 727 C C . HIS A 1 93 ? -11.827 8.801 19.093 1.00 90.31 93 HIS A C 1
ATOM 729 O O . HIS A 1 93 ? -11.708 7.585 19.276 1.00 90.31 93 HIS A O 1
ATOM 735 N N . ASP A 1 94 ? -12.984 9.442 19.266 1.00 85.56 94 ASP A N 1
ATOM 736 C CA . ASP A 1 94 ? -14.214 8.740 19.614 1.00 85.56 94 ASP A CA 1
ATOM 737 C C . ASP A 1 94 ? -14.719 7.885 18.439 1.00 85.56 94 ASP A C 1
ATOM 739 O O . ASP A 1 94 ? -14.431 8.130 17.264 1.00 85.56 94 ASP A O 1
ATOM 743 N N . ALA A 1 95 ? -15.540 6.873 18.740 1.00 80.25 95 ALA A N 1
ATOM 744 C CA . ALA A 1 95 ? -16.051 5.938 17.733 1.00 80.25 95 ALA A CA 1
ATOM 745 C C . ALA A 1 95 ? -16.835 6.615 16.587 1.00 80.25 95 ALA A C 1
ATOM 747 O O . ALA A 1 95 ? -16.888 6.069 15.488 1.00 80.25 95 ALA A O 1
ATOM 748 N N . SER A 1 96 ? -17.441 7.784 16.827 1.00 82.12 96 SER A N 1
ATOM 749 C CA . SER A 1 96 ? -18.155 8.571 15.809 1.00 82.12 96 SER A CA 1
ATOM 750 C C . SER A 1 96 ? -17.242 9.350 14.861 1.00 82.12 96 SER A C 1
ATOM 752 O O . SER A 1 96 ? -17.694 9.768 13.801 1.00 82.12 96 SER A O 1
ATOM 754 N N . GLU A 1 97 ? -15.990 9.571 15.253 1.00 83.25 97 GLU A N 1
ATOM 755 C CA . GLU A 1 97 ? -14.976 10.292 14.475 1.00 83.25 97 GLU A CA 1
ATOM 756 C C . GLU A 1 97 ? -14.026 9.327 13.753 1.00 83.25 97 GLU A C 1
ATOM 758 O O . GLU A 1 97 ? -13.320 9.711 12.824 1.00 83.25 97 GLU A O 1
ATOM 763 N N . CYS A 1 98 ? -14.034 8.055 14.157 1.00 88.38 98 CYS A N 1
ATOM 764 C CA . CYS A 1 98 ? -13.260 7.004 13.523 1.00 88.38 98 CYS A CA 1
ATOM 765 C C . CYS A 1 98 ? -13.766 6.692 12.111 1.00 88.38 98 CYS A C 1
ATOM 767 O O . CYS A 1 98 ? -14.965 6.605 11.836 1.00 88.38 98 CYS A O 1
ATOM 769 N N . LEU A 1 99 ? -12.813 6.404 11.228 1.00 95.19 99 LEU A N 1
ATOM 770 C CA . LEU A 1 99 ? -13.081 5.841 9.912 1.00 95.19 99 LEU A CA 1
ATOM 771 C C . LEU A 1 99 ? -13.877 4.530 10.034 1.00 95.19 99 LEU A C 1
ATOM 773 O O . LEU A 1 99 ? -13.728 3.765 10.984 1.00 95.19 99 LEU A O 1
ATOM 777 N N . SER A 1 100 ? -14.726 4.235 9.053 1.00 95.94 100 SER A N 1
ATOM 778 C CA . SER A 1 100 ? -15.450 2.962 9.041 1.00 95.94 100 SER A CA 1
ATOM 779 C C . SER A 1 100 ? -14.512 1.779 8.758 1.00 95.94 100 SER A C 1
ATOM 781 O O . SER A 1 100 ? -13.409 1.936 8.231 1.00 95.94 100 SER A O 1
ATOM 783 N N . ALA A 1 101 ? -14.974 0.556 9.037 1.00 96.81 101 ALA A N 1
ATOM 784 C CA . ALA A 1 101 ? -14.223 -0.653 8.695 1.00 96.81 101 ALA A CA 1
ATOM 785 C C . ALA A 1 101 ? -13.943 -0.781 7.182 1.00 96.81 101 ALA A C 1
ATOM 787 O O . ALA A 1 101 ? -12.901 -1.306 6.791 1.00 96.81 101 ALA A O 1
ATOM 788 N N . ASP A 1 102 ? -14.841 -0.271 6.333 1.00 97.50 102 ASP A N 1
ATOM 789 C CA . ASP A 1 102 ? -14.623 -0.211 4.883 1.00 97.50 102 ASP A CA 1
ATOM 790 C C . ASP A 1 102 ? -13.546 0.794 4.502 1.00 97.50 102 ASP A C 1
ATOM 792 O O . ASP A 1 102 ? -12.744 0.507 3.622 1.00 97.50 102 ASP A O 1
ATOM 796 N N . MET A 1 103 ? -13.505 1.948 5.171 1.00 97.62 103 MET A N 1
ATOM 797 C CA . MET A 1 103 ? -12.470 2.959 4.957 1.00 97.62 103 MET A CA 1
ATOM 798 C C . MET A 1 103 ? -11.098 2.448 5.398 1.00 97.62 103 MET A C 1
ATOM 800 O O . MET A 1 103 ? -10.117 2.610 4.676 1.00 97.62 103 MET A O 1
ATOM 804 N N . ALA A 1 104 ? -11.027 1.742 6.529 1.00 98.25 104 ALA A N 1
ATOM 805 C CA . ALA A 1 104 ? -9.803 1.068 6.952 1.00 98.25 104 ALA A CA 1
ATOM 806 C C . ALA A 1 104 ? -9.350 0.018 5.919 1.00 98.25 104 ALA A C 1
ATOM 808 O O . ALA A 1 104 ? -8.180 -0.007 5.532 1.00 98.25 104 ALA A O 1
ATOM 809 N N . LEU A 1 105 ? -10.274 -0.807 5.410 1.00 98.75 105 LEU A N 1
ATOM 810 C CA . LEU A 1 105 ? -9.977 -1.782 4.356 1.00 98.75 105 LEU A CA 1
ATOM 811 C C . LEU A 1 105 ? -9.552 -1.104 3.043 1.00 98.75 105 LEU A C 1
ATOM 813 O O . LEU A 1 105 ? -8.616 -1.575 2.402 1.00 98.75 105 LEU A O 1
ATOM 817 N N . ALA A 1 106 ? -10.188 0.008 2.663 1.00 98.75 106 ALA A N 1
ATOM 818 C CA . ALA A 1 106 ? -9.836 0.811 1.493 1.00 98.75 106 ALA A CA 1
ATOM 819 C C . ALA A 1 106 ? -8.428 1.406 1.607 1.00 98.75 106 ALA A C 1
ATOM 821 O O . ALA A 1 106 ? -7.670 1.388 0.634 1.00 98.75 106 ALA A O 1
ATOM 822 N N . GLY A 1 107 ? -8.049 1.873 2.799 1.00 98.75 107 GLY A N 1
ATOM 823 C CA . GLY A 1 107 ? -6.700 2.344 3.100 1.00 98.75 107 GLY A CA 1
ATOM 824 C C . GLY A 1 107 ? -5.653 1.255 2.896 1.00 98.75 107 GLY A C 1
ATOM 825 O O . GLY A 1 107 ? -4.684 1.465 2.172 1.00 98.75 107 GLY A O 1
ATOM 826 N N . ILE A 1 108 ? -5.880 0.065 3.462 1.00 98.88 108 ILE A N 1
ATOM 827 C CA . ILE A 1 108 ? -4.964 -1.075 3.299 1.00 98.88 108 ILE A CA 1
ATOM 828 C C . ILE A 1 108 ? -4.912 -1.572 1.855 1.00 98.88 108 ILE A C 1
ATOM 830 O O . ILE A 1 108 ? -3.826 -1.827 1.340 1.00 98.88 108 ILE A O 1
ATOM 834 N N . ALA A 1 109 ? -6.061 -1.685 1.184 1.00 98.94 109 ALA A N 1
ATOM 835 C CA . ALA A 1 109 ? -6.110 -2.052 -0.226 1.00 98.94 109 ALA A CA 1
ATOM 836 C C . ALA A 1 109 ? -5.289 -1.067 -1.064 1.00 98.94 109 ALA A C 1
ATOM 838 O O . ALA A 1 109 ? -4.476 -1.477 -1.884 1.00 98.94 109 ALA A O 1
ATOM 839 N N . THR A 1 110 ? -5.446 0.235 -0.827 1.00 98.88 110 THR A N 1
ATOM 840 C CA . THR A 1 110 ? -4.699 1.233 -1.595 1.00 98.88 110 THR A CA 1
ATOM 841 C C . THR A 1 110 ? -3.212 1.197 -1.264 1.00 98.88 110 THR A C 1
ATOM 843 O O . THR A 1 110 ? -2.412 1.221 -2.189 1.00 98.88 110 THR A O 1
ATOM 846 N N . ALA A 1 111 ? -2.822 1.032 0.004 1.00 98.94 111 ALA A N 1
ATOM 847 C CA . ALA A 1 111 ? -1.417 0.886 0.388 1.00 98.94 111 ALA A CA 1
ATOM 848 C C . ALA A 1 111 ? -0.740 -0.313 -0.301 1.00 98.94 111 ALA A C 1
ATOM 850 O O . ALA A 1 111 ? 0.336 -0.154 -0.869 1.00 98.94 111 ALA A O 1
ATOM 851 N N . LEU A 1 112 ? -1.399 -1.476 -0.368 1.00 98.94 112 LEU A N 1
ATOM 852 C CA . LEU A 1 112 ? -0.874 -2.666 -1.058 1.00 98.94 112 LEU A CA 1
ATOM 853 C C . LEU A 1 112 ? -0.690 -2.476 -2.571 1.00 98.94 112 LEU A C 1
ATOM 855 O O . LEU A 1 112 ? 0.075 -3.200 -3.207 1.00 98.94 112 LEU A O 1
ATOM 859 N N . PHE A 1 113 ? -1.405 -1.531 -3.179 1.00 98.88 113 PHE A N 1
ATOM 860 C CA . PHE A 1 113 ? -1.443 -1.374 -4.631 1.00 98.88 113 PHE A CA 1
ATOM 861 C C . PHE A 1 113 ? -1.084 0.036 -5.113 1.00 98.88 113 PHE A C 1
ATOM 863 O O . PHE A 1 113 ? -1.224 0.292 -6.311 1.00 98.88 113 PHE A O 1
ATOM 870 N N . HIS A 1 114 ? -0.585 0.928 -4.251 1.00 98.75 114 HIS A N 1
ATOM 871 C CA . HIS A 1 114 ? -0.272 2.312 -4.629 1.00 98.75 114 HIS A CA 1
ATOM 872 C C . HIS A 1 114 ? 0.759 2.367 -5.771 1.00 98.75 114 HIS A C 1
ATOM 874 O O . HIS A 1 114 ? 0.543 3.036 -6.779 1.00 98.75 114 HIS A O 1
ATOM 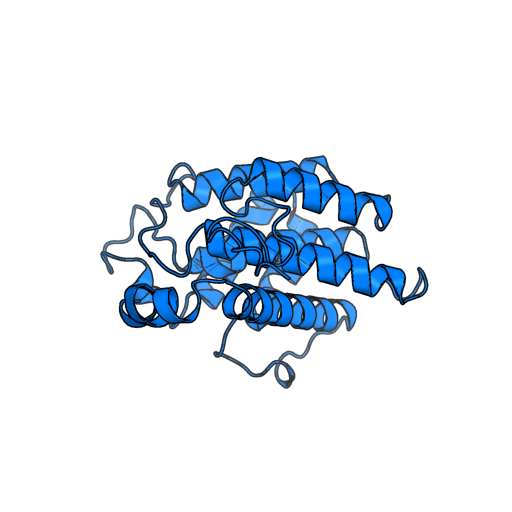880 N N . ASP A 1 115 ? 1.773 1.501 -5.702 1.00 98.50 115 ASP A N 1
ATOM 881 C CA . ASP A 1 115 ? 2.811 1.349 -6.727 1.00 98.50 115 ASP A CA 1
ATOM 882 C C . ASP A 1 115 ? 2.514 0.289 -7.798 1.00 98.50 115 ASP A C 1
ATOM 884 O O . ASP A 1 115 ? 3.319 0.048 -8.702 1.00 98.50 115 ASP A O 1
ATOM 888 N N . SER A 1 116 ? 1.314 -0.309 -7.799 1.00 98.56 116 SER A N 1
ATOM 889 C CA . SER A 1 116 ? 0.917 -1.290 -8.831 1.00 98.56 116 SER A CA 1
ATOM 890 C C . SER A 1 116 ? 1.010 -0.728 -10.255 1.00 98.56 116 SER A C 1
ATOM 892 O O . SER A 1 116 ? 1.158 -1.472 -11.228 1.00 98.56 116 SER A O 1
ATOM 894 N N . GLY A 1 117 ? 0.974 0.600 -10.385 1.00 98.12 117 GLY A N 1
ATOM 895 C CA . GLY A 1 117 ? 1.166 1.314 -11.631 1.00 98.12 117 GLY A CA 1
ATOM 896 C C . GLY A 1 117 ? 2.501 1.058 -12.320 1.00 98.12 117 GLY A C 1
ATOM 897 O O . GLY A 1 117 ? 2.545 1.100 -13.551 1.00 98.12 117 GLY A O 1
ATOM 898 N N . TYR A 1 118 ? 3.566 0.743 -11.589 1.00 98.19 118 TYR A N 1
ATOM 899 C CA . TYR A 1 118 ? 4.854 0.396 -12.190 1.00 98.19 118 TYR A CA 1
ATOM 900 C C . TYR A 1 118 ? 4.819 -0.948 -12.922 1.00 98.19 118 TYR A C 1
ATOM 902 O O . TYR A 1 118 ? 5.505 -1.144 -13.929 1.00 98.19 118 TYR A O 1
ATOM 910 N N . ILE A 1 119 ? 3.966 -1.866 -12.467 1.00 98.50 119 ILE A N 1
ATOM 911 C CA . ILE A 1 119 ? 3.934 -3.237 -12.962 1.00 98.50 119 ILE A CA 1
ATOM 912 C C . ILE A 1 119 ? 3.428 -3.250 -14.403 1.00 98.50 119 ILE A C 1
ATOM 914 O O . ILE A 1 119 ? 2.362 -2.731 -14.759 1.00 98.50 119 ILE A O 1
ATOM 918 N N . ARG A 1 120 ? 4.238 -3.835 -15.283 1.00 98.06 120 ARG A N 1
ATOM 919 C CA . ARG A 1 120 ? 3.954 -3.867 -16.717 1.00 98.06 120 ARG A CA 1
ATOM 920 C C . ARG A 1 120 ? 2.922 -4.931 -17.048 1.00 98.06 120 ARG A C 1
ATOM 922 O O . ARG A 1 120 ? 2.922 -6.028 -16.491 1.00 98.06 120 ARG A O 1
ATOM 929 N N . ARG A 1 121 ? 2.083 -4.646 -18.044 1.00 97.25 121 ARG A N 1
ATOM 930 C CA . ARG A 1 121 ? 1.215 -5.668 -18.638 1.00 97.25 121 ARG A CA 1
ATOM 931 C C . ARG A 1 121 ? 2.046 -6.615 -19.508 1.00 97.25 121 ARG A C 1
ATOM 933 O O . ARG A 1 121 ? 3.028 -6.209 -20.122 1.00 97.25 121 ARG A O 1
ATOM 940 N N . THR A 1 122 ? 1.643 -7.876 -19.631 1.00 97.19 122 THR A N 1
ATOM 941 C CA . THR A 1 122 ? 2.342 -8.850 -20.497 1.00 97.19 122 THR A CA 1
ATOM 942 C C . THR A 1 122 ? 2.352 -8.416 -21.964 1.00 97.19 122 THR A C 1
ATOM 944 O O . THR A 1 122 ? 3.359 -8.593 -22.648 1.00 97.19 122 THR A O 1
ATOM 947 N N . ARG A 1 123 ? 1.265 -7.772 -22.408 1.00 95.94 123 ARG A N 1
ATOM 948 C CA . ARG A 1 123 ? 1.098 -7.174 -23.744 1.00 95.94 123 ARG A CA 1
ATOM 949 C C . ARG A 1 123 ? 1.783 -5.816 -23.941 1.00 95.94 123 ARG A C 1
ATOM 951 O O . ARG A 1 123 ? 1.608 -5.208 -24.990 1.00 95.94 123 ARG A O 1
ATOM 958 N N . ASP A 1 124 ? 2.475 -5.294 -22.931 1.00 95.00 124 ASP A N 1
ATOM 959 C CA . ASP A 1 124 ? 3.190 -4.026 -23.041 1.00 95.00 124 ASP A CA 1
ATOM 960 C C . ASP A 1 124 ? 4.435 -4.189 -23.922 1.00 95.00 124 ASP A C 1
ATOM 962 O O . ASP A 1 124 ? 5.380 -4.891 -23.558 1.00 95.00 124 ASP A O 1
ATOM 966 N N . THR A 1 125 ? 4.410 -3.547 -25.090 1.00 93.31 125 THR A N 1
ATOM 967 C CA . THR A 1 125 ? 5.520 -3.505 -26.052 1.00 93.31 125 THR A CA 1
ATOM 968 C C . THR A 1 125 ? 6.220 -2.146 -26.086 1.00 93.31 125 THR A C 1
ATOM 970 O O . THR A 1 125 ? 7.145 -1.970 -26.872 1.00 93.31 125 THR A O 1
ATOM 973 N N . ARG A 1 126 ? 5.768 -1.167 -25.288 1.00 94.81 126 ARG A N 1
ATOM 974 C CA . ARG A 1 126 ? 6.276 0.212 -25.325 1.00 94.81 126 ARG A CA 1
ATOM 975 C C . ARG A 1 126 ? 7.544 0.366 -24.494 1.00 94.81 126 ARG A C 1
ATOM 977 O O . ARG A 1 126 ? 8.465 1.059 -24.912 1.00 94.81 126 ARG A O 1
ATOM 984 N N . HIS A 1 127 ? 7.575 -0.262 -23.321 1.00 95.25 127 HIS A N 1
ATOM 985 C CA . HIS A 1 127 ? 8.686 -0.152 -22.382 1.00 95.25 127 HIS A CA 1
ATOM 986 C C . HIS A 1 127 ? 9.112 -1.524 -21.850 1.00 95.25 127 HIS A C 1
ATOM 988 O O . HIS A 1 127 ? 8.290 -2.409 -21.596 1.00 95.25 127 HIS A O 1
ATOM 994 N N . HIS A 1 128 ? 10.422 -1.695 -21.665 1.00 93.19 128 HIS A N 1
ATOM 995 C CA . HIS A 1 128 ? 11.028 -2.952 -21.218 1.00 93.19 128 HIS A CA 1
ATOM 996 C C . HIS A 1 128 ? 11.250 -3.036 -19.703 1.00 93.19 128 HIS A C 1
ATOM 998 O O . HIS A 1 128 ? 11.575 -4.117 -19.220 1.00 93.19 128 HIS A O 1
ATOM 1004 N N . ASN A 1 129 ? 11.026 -1.939 -18.976 1.00 96.69 129 ASN A N 1
ATOM 1005 C CA . ASN A 1 129 ? 11.145 -1.839 -17.525 1.00 96.69 129 ASN A CA 1
ATOM 1006 C C . ASN A 1 129 ? 10.024 -0.936 -16.967 1.00 96.69 129 ASN A C 1
ATOM 1008 O O . ASN A 1 129 ? 9.612 0.008 -17.652 1.00 96.69 129 ASN A O 1
ATOM 1012 N N . GLY A 1 130 ? 9.497 -1.256 -15.780 1.00 97.19 130 GLY A N 1
ATOM 1013 C CA . GLY A 1 130 ? 8.410 -0.529 -15.118 1.00 97.19 130 GLY A CA 1
ATOM 1014 C C . GLY A 1 130 ? 8.722 0.930 -14.779 1.00 97.19 130 GLY A C 1
ATOM 1015 O O . GLY A 1 130 ? 7.820 1.762 -14.863 1.00 97.19 130 GLY A O 1
ATOM 1016 N N . ALA A 1 131 ? 9.989 1.263 -14.516 1.00 96.69 131 ALA A N 1
ATOM 1017 C CA . ALA A 1 131 ? 10.471 2.614 -14.214 1.00 96.69 131 ALA A CA 1
ATOM 1018 C C . ALA A 1 131 ? 10.090 3.654 -15.282 1.00 96.69 131 ALA A C 1
ATOM 1020 O O . ALA A 1 131 ? 9.812 4.813 -15.001 1.00 96.69 131 ALA A O 1
ATOM 1021 N N . ALA A 1 132 ? 9.925 3.232 -16.539 1.00 96.94 132 ALA A N 1
ATOM 1022 C CA . ALA A 1 132 ? 9.448 4.125 -17.596 1.00 96.94 132 ALA A CA 1
ATOM 1023 C C . ALA A 1 132 ? 8.046 4.723 -17.329 1.00 96.94 132 ALA A C 1
ATOM 1025 O O . ALA A 1 132 ? 7.615 5.640 -18.034 1.00 96.94 132 ALA A O 1
ATOM 1026 N N . TYR A 1 133 ? 7.318 4.202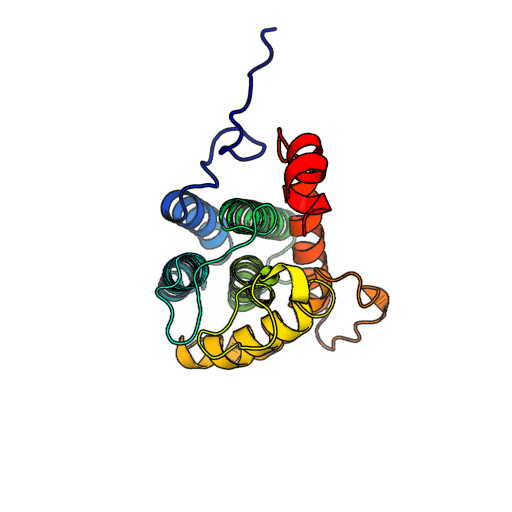 -16.336 1.00 96.38 133 TYR A N 1
ATOM 1027 C CA . TYR A 1 133 ? 5.996 4.660 -15.933 1.00 96.38 133 TYR A CA 1
ATOM 1028 C C . TYR A 1 133 ? 5.974 5.562 -14.698 1.00 96.38 133 TYR A C 1
ATOM 1030 O O . TYR A 1 133 ? 4.876 5.972 -14.329 1.00 96.38 133 TYR A O 1
ATOM 1038 N N . THR A 1 134 ? 7.119 5.962 -14.130 1.00 94.62 134 THR A N 1
ATOM 1039 C CA . THR A 1 134 ? 7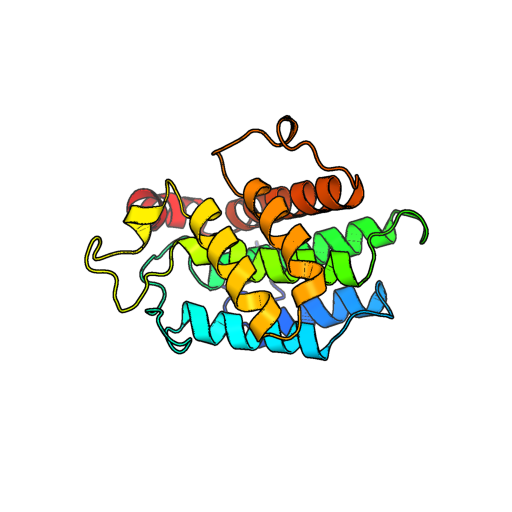.216 6.842 -12.944 1.00 94.62 134 THR A CA 1
ATOM 1040 C C . THR A 1 134 ? 6.294 8.062 -13.016 1.00 94.62 134 THR A C 1
ATOM 1042 O O . THR A 1 134 ? 5.613 8.389 -12.053 1.00 94.62 134 THR A O 1
ATOM 1045 N N . ARG A 1 135 ? 6.176 8.712 -14.179 1.00 92.88 135 ARG A N 1
ATOM 1046 C CA . ARG A 1 135 ? 5.347 9.925 -14.352 1.00 92.88 135 ARG A CA 1
ATOM 1047 C C . ARG A 1 135 ? 3.836 9.700 -14.414 1.00 92.88 135 ARG A C 1
ATOM 1049 O O . ARG A 1 135 ? 3.100 10.665 -14.562 1.00 92.88 135 ARG A O 1
ATOM 1056 N N . VAL A 1 136 ? 3.393 8.448 -14.468 1.00 94.62 136 VAL A N 1
ATOM 1057 C CA . VAL A 1 136 ? 1.978 8.083 -14.644 1.00 94.62 136 VAL A CA 1
ATOM 1058 C C . VAL A 1 136 ? 1.590 6.863 -13.806 1.00 94.62 136 VAL A C 1
ATOM 1060 O O . VAL A 1 136 ? 0.528 6.275 -14.043 1.00 94.62 136 VAL A O 1
ATOM 1063 N N . HIS A 1 137 ? 2.455 6.413 -12.890 1.00 96.75 137 HIS A N 1
ATOM 1064 C CA . HIS A 1 137 ? 2.260 5.173 -12.141 1.00 96.75 137 HIS A CA 1
ATOM 1065 C C . HIS A 1 137 ? 1.008 5.284 -11.268 1.00 96.75 137 HIS A C 1
ATOM 1067 O O . HIS A 1 137 ? 0.162 4.403 -11.340 1.00 96.75 137 HIS A O 1
ATOM 1073 N N . VAL A 1 138 ? 0.785 6.414 -10.597 1.00 97.12 138 VAL A N 1
ATOM 1074 C CA . VAL A 1 138 ? -0.419 6.669 -9.792 1.00 97.12 138 VAL A CA 1
ATOM 1075 C C . VAL A 1 138 ? -1.693 6.499 -10.619 1.00 97.12 138 VAL A C 1
ATOM 1077 O O . VAL A 1 138 ? -2.544 5.663 -10.321 1.00 97.12 138 VAL A O 1
ATOM 1080 N N . SER A 1 139 ? -1.790 7.204 -11.750 1.00 96.44 139 SER A N 1
ATOM 1081 C CA . SER A 1 139 ? -2.929 7.082 -12.669 1.00 96.44 139 SER A CA 1
ATOM 1082 C C . SER A 1 139 ? -3.086 5.663 -13.245 1.00 96.44 139 SER A C 1
ATOM 1084 O O . SER A 1 139 ? -4.191 5.225 -13.577 1.00 96.44 139 SER A O 1
ATOM 1086 N N . ARG A 1 140 ? -1.991 4.908 -13.403 1.00 97.62 140 ARG A N 1
ATOM 1087 C CA . ARG A 1 140 ? -2.033 3.489 -13.793 1.00 97.62 140 ARG A CA 1
ATOM 1088 C C . ARG A 1 140 ? -2.531 2.600 -12.651 1.00 97.62 140 ARG A C 1
ATOM 1090 O O . ARG A 1 140 ? -3.349 1.726 -12.935 1.00 97.62 140 ARG A O 1
ATOM 1097 N N . GLY A 1 141 ? -2.096 2.840 -11.419 1.00 98.31 141 GLY A N 1
ATOM 1098 C CA . GLY A 1 141 ? -2.532 2.138 -10.214 1.00 98.31 141 GLY A CA 1
ATOM 1099 C C . GLY A 1 141 ? -4.014 2.371 -9.929 1.00 98.31 141 GLY A C 1
ATOM 1100 O O . GLY A 1 141 ? -4.751 1.416 -9.712 1.00 98.31 141 GLY A O 1
ATOM 1101 N N . ALA A 1 142 ? -4.500 3.604 -10.093 1.00 98.12 142 ALA A N 1
ATOM 1102 C CA . ALA A 1 142 ? -5.922 3.927 -9.984 1.00 98.12 142 ALA A CA 1
ATOM 1103 C C . ALA A 1 142 ? -6.758 3.112 -10.986 1.00 98.12 142 ALA A C 1
ATOM 1105 O O . ALA A 1 142 ? -7.778 2.521 -10.636 1.00 98.12 142 ALA A O 1
ATOM 1106 N N . ARG A 1 143 ? -6.302 3.005 -12.243 1.00 98.38 143 ARG A N 1
ATOM 1107 C CA . ARG A 1 143 ? -6.967 2.147 -13.239 1.00 98.38 143 ARG A CA 1
ATOM 1108 C C . ARG A 1 143 ? -6.919 0.670 -12.860 1.00 98.38 143 ARG A C 1
ATOM 1110 O O . ARG A 1 143 ? -7.908 -0.014 -13.076 1.00 98.38 143 ARG A O 1
ATOM 1117 N N . PHE A 1 144 ? -5.799 0.190 -12.318 1.00 98.56 144 PHE A N 1
ATOM 1118 C CA . PHE A 1 144 ? -5.700 -1.182 -11.825 1.00 98.56 144 PHE A CA 1
ATOM 1119 C C . PHE A 1 144 ? -6.723 -1.437 -10.714 1.00 98.56 144 PHE A C 1
ATOM 1121 O O . PHE A 1 144 ? -7.523 -2.351 -10.855 1.00 98.56 144 PHE A O 1
ATOM 1128 N N . LEU A 1 145 ? -6.765 -0.597 -9.675 1.00 98.69 145 LEU A N 1
ATOM 1129 C CA . LEU A 1 145 ? -7.695 -0.722 -8.548 1.00 98.69 145 LEU A CA 1
ATOM 1130 C C . LEU A 1 145 ? -9.162 -0.702 -8.985 1.00 98.69 145 LEU A C 1
ATOM 1132 O O . LEU A 1 145 ? -9.957 -1.500 -8.494 1.00 98.69 145 LEU A O 1
ATOM 1136 N N . ARG A 1 146 ? -9.513 0.173 -9.934 1.00 98.56 146 ARG A N 1
ATOM 1137 C CA . ARG A 1 146 ? -10.869 0.257 -10.487 1.00 98.56 146 ARG A CA 1
ATOM 1138 C C . ARG A 1 146 ? -11.327 -1.050 -11.135 1.00 98.56 146 ARG A C 1
ATOM 1140 O O . ARG A 1 146 ? -12.498 -1.388 -11.022 1.00 98.56 146 ARG A O 1
ATOM 1147 N N . ASP A 1 147 ? -10.426 -1.743 -11.825 1.00 97.94 147 ASP A N 1
ATOM 1148 C CA . ASP A 1 147 ? -10.740 -2.990 -12.522 1.00 97.94 147 ASP A CA 1
ATOM 1149 C C . ASP A 1 147 ? -10.651 -4.190 -11.547 1.00 97.94 147 ASP A C 1
ATOM 1151 O O . ASP A 1 147 ? -11.530 -5.046 -11.515 1.00 97.94 147 ASP A O 1
ATOM 1155 N N . PHE A 1 148 ? -9.620 -4.213 -10.695 1.00 98.31 148 PHE A N 1
ATOM 1156 C CA . PHE A 1 148 ? -9.304 -5.298 -9.761 1.00 98.31 148 PHE A CA 1
ATOM 1157 C C . PHE A 1 148 ? -10.307 -5.438 -8.612 1.00 98.31 148 PHE A C 1
ATOM 1159 O O . PHE A 1 148 ? -10.721 -6.550 -8.289 1.00 98.31 148 PHE A O 1
ATOM 1166 N N . LEU A 1 149 ? -10.678 -4.336 -7.953 1.00 98.44 149 LEU A N 1
ATOM 1167 C CA . LEU A 1 149 ? -11.476 -4.410 -6.728 1.00 98.44 149 LEU A CA 1
ATOM 1168 C C . LEU A 1 149 ? -12.870 -5.012 -6.966 1.00 98.44 149 LEU A C 1
ATOM 1170 O O . LEU A 1 149 ? -13.260 -5.870 -6.176 1.00 98.44 149 LEU A O 1
ATOM 1174 N N . PRO A 1 150 ? -13.602 -4.684 -8.049 1.00 98.25 150 PRO A N 1
ATOM 1175 C CA . PRO A 1 150 ? -14.827 -5.402 -8.400 1.00 98.25 150 PRO A CA 1
ATOM 1176 C C . PRO A 1 150 ? -14.613 -6.905 -8.628 1.00 98.25 150 PRO A C 1
ATOM 1178 O O . PRO A 1 150 ? -15.368 -7.712 -8.089 1.00 98.25 150 PRO A O 1
ATOM 1181 N N . GLU A 1 151 ? -13.557 -7.308 -9.346 1.00 96.50 151 GLU A N 1
ATOM 1182 C CA . GLU A 1 151 ? -13.222 -8.729 -9.552 1.00 96.50 151 GLU A CA 1
ATOM 1183 C C . GLU A 1 151 ? -12.901 -9.459 -8.236 1.00 96.50 151 GLU A C 1
ATOM 1185 O O . GLU A 1 151 ? -13.158 -10.657 -8.099 1.00 96.50 151 GLU A O 1
ATOM 1190 N N . ALA A 1 152 ? -12.367 -8.736 -7.250 1.00 95.75 152 ALA A N 1
ATOM 1191 C CA . ALA A 1 152 ? -12.102 -9.234 -5.905 1.00 95.75 152 ALA A CA 1
ATOM 1192 C C . ALA A 1 152 ? -13.339 -9.220 -4.979 1.00 95.75 152 ALA A C 1
ATOM 1194 O O . ALA A 1 152 ? -13.224 -9.613 -3.818 1.00 95.75 152 ALA A O 1
ATOM 1195 N N . GLY A 1 153 ? -14.512 -8.783 -5.458 1.00 97.44 153 GLY A N 1
ATOM 1196 C CA . GLY A 1 153 ? -15.733 -8.648 -4.651 1.00 97.44 153 GLY A CA 1
ATOM 1197 C C . GLY A 1 153 ? -15.733 -7.431 -3.716 1.00 97.44 153 GLY A C 1
ATOM 1198 O O . GLY A 1 153 ? -16.453 -7.410 -2.720 1.00 97.44 153 GLY A O 1
ATOM 1199 N N . LEU A 1 154 ? -14.909 -6.426 -4.018 1.00 98.19 154 LEU A N 1
ATOM 1200 C CA . LEU A 1 154 ? -14.665 -5.212 -3.231 1.00 98.19 154 LEU A CA 1
ATOM 1201 C C . LEU A 1 154 ? -15.081 -3.941 -3.988 1.00 98.19 154 LEU A C 1
ATOM 1203 O O . LEU A 1 154 ? -14.500 -2.872 -3.806 1.00 98.19 154 LEU A O 1
ATOM 1207 N N . GLU A 1 155 ? -16.111 -4.038 -4.830 1.00 98.12 155 GLU A N 1
ATOM 1208 C CA . GLU A 1 155 ? -16.608 -2.923 -5.650 1.00 98.12 155 GLU A CA 1
ATOM 1209 C C . GLU A 1 155 ? -16.933 -1.666 -4.828 1.00 98.12 155 GLU A C 1
ATOM 1211 O O . GLU A 1 155 ? -16.670 -0.551 -5.275 1.00 98.12 155 GLU A O 1
ATOM 1216 N N . ARG A 1 156 ? -17.433 -1.838 -3.596 1.00 97.38 156 ARG A N 1
ATOM 1217 C CA . ARG A 1 156 ? -17.864 -0.732 -2.731 1.00 97.38 156 ARG A CA 1
ATOM 1218 C C . ARG A 1 156 ? -16.724 0.212 -2.352 1.00 97.38 156 ARG A C 1
ATOM 1220 O O . ARG A 1 156 ? -16.952 1.412 -2.253 1.00 97.38 156 ARG A O 1
ATOM 1227 N N . ILE A 1 157 ? -15.515 -0.312 -2.143 1.00 97.94 157 ILE A N 1
ATOM 1228 C CA . ILE A 1 157 ? -14.350 0.502 -1.757 1.00 97.94 157 ILE A CA 1
ATOM 1229 C C . ILE A 1 157 ? -13.579 1.037 -2.969 1.00 97.94 157 ILE A C 1
ATOM 1231 O O . ILE A 1 157 ? -12.740 1.922 -2.816 1.00 97.94 157 ILE A O 1
ATOM 1235 N N . ALA A 1 158 ? -13.876 0.550 -4.180 1.00 98.25 158 ALA A N 1
ATOM 1236 C CA . ALA A 1 158 ? -13.150 0.932 -5.386 1.00 98.25 158 ALA A CA 1
ATOM 1237 C C . ALA A 1 158 ? -13.138 2.448 -5.649 1.00 98.25 158 ALA A C 1
ATOM 1239 O O . ALA A 1 158 ? -12.051 2.974 -5.896 1.00 98.25 158 ALA A O 1
ATOM 1240 N N . PRO A 1 159 ? -14.260 3.191 -5.536 1.00 96.88 159 PRO A N 1
ATOM 1241 C CA . PRO A 1 159 ? -14.243 4.637 -5.747 1.00 96.88 159 PRO A CA 1
ATOM 1242 C C . PRO A 1 159 ? -13.269 5.359 -4.807 1.00 96.88 159 PRO A C 1
ATOM 1244 O O . PRO A 1 159 ? -12.453 6.149 -5.281 1.00 96.88 159 PRO A O 1
ATOM 1247 N N . VAL A 1 160 ? -13.291 5.025 -3.513 1.00 97.00 160 VAL A N 1
ATOM 1248 C CA . VAL A 1 160 ? -12.387 5.597 -2.501 1.00 97.00 160 VAL A CA 1
ATOM 1249 C C . VAL A 1 160 ? -10.935 5.295 -2.859 1.00 97.00 160 VAL A C 1
ATOM 1251 O O . VAL A 1 160 ? -10.132 6.214 -3.001 1.00 97.00 160 VAL A O 1
ATOM 1254 N N . CYS A 1 161 ? -10.609 4.022 -3.101 1.00 98.44 161 CYS A N 1
ATOM 1255 C CA . CYS A 1 161 ? -9.255 3.589 -3.449 1.00 98.44 161 CYS A CA 1
ATOM 1256 C C . CYS A 1 161 ? -8.704 4.321 -4.684 1.00 98.44 161 CYS A C 1
ATOM 1258 O O . CYS A 1 161 ? -7.550 4.743 -4.701 1.00 98.44 161 CYS A O 1
ATOM 1260 N N . THR A 1 162 ? -9.537 4.520 -5.713 1.00 96.69 162 THR A N 1
ATOM 1261 C CA . THR A 1 162 ? -9.126 5.225 -6.940 1.00 96.69 162 THR A CA 1
ATOM 1262 C C . THR A 1 162 ? -8.882 6.717 -6.747 1.00 96.69 162 THR A C 1
ATOM 1264 O O . THR A 1 162 ? -8.165 7.306 -7.550 1.00 96.69 162 THR A O 1
ATOM 1267 N N . ARG A 1 163 ? -9.459 7.331 -5.707 1.00 95.12 163 ARG A N 1
ATOM 1268 C CA . ARG A 1 163 ? -9.238 8.742 -5.372 1.00 95.12 163 ARG A CA 1
ATOM 1269 C C . ARG A 1 163 ? -8.034 8.909 -4.456 1.00 95.12 163 ARG A C 1
ATOM 1271 O O . ARG A 1 163 ? -7.133 9.673 -4.788 1.00 95.12 163 ARG A O 1
ATOM 1278 N N . ILE A 1 164 ? -7.984 8.160 -3.353 1.00 96.62 164 ILE A N 1
ATOM 1279 C CA . ILE A 1 164 ? -6.954 8.353 -2.324 1.00 96.62 164 ILE A CA 1
ATOM 1280 C C . ILE A 1 164 ? -5.555 7.934 -2.787 1.00 96.62 164 ILE A C 1
ATOM 1282 O O . ILE A 1 164 ? -4.578 8.475 -2.286 1.00 96.62 164 ILE A O 1
ATOM 1286 N N . ILE A 1 165 ? -5.430 7.037 -3.777 1.00 97.56 165 ILE A N 1
ATOM 1287 C CA . ILE A 1 165 ? -4.121 6.680 -4.357 1.00 97.56 165 ILE A CA 1
ATOM 1288 C C . ILE A 1 165 ? -3.367 7.908 -4.881 1.00 97.56 165 ILE A C 1
ATOM 1290 O O . ILE A 1 165 ? -2.144 7.929 -4.874 1.00 97.56 165 ILE A O 1
ATOM 1294 N N . HIS A 1 166 ? -4.070 8.967 -5.292 1.00 95.50 166 HIS A N 1
ATOM 1295 C CA . HIS A 1 166 ? -3.415 10.170 -5.793 1.00 95.50 166 HIS A CA 1
ATOM 1296 C C . HIS A 1 166 ? -2.630 10.952 -4.732 1.00 95.50 166 HIS A C 1
ATOM 1298 O O . HIS A 1 166 ? -1.782 11.756 -5.106 1.00 95.50 166 HIS A O 1
ATOM 1304 N N . TYR A 1 167 ? -2.827 10.661 -3.443 1.00 95.62 167 TYR A N 1
ATOM 1305 C CA . TYR A 1 167 ? -2.046 11.244 -2.349 1.00 95.62 167 TYR A CA 1
ATOM 1306 C C . TYR A 1 167 ? -0.628 10.664 -2.234 1.00 95.62 167 TYR A C 1
ATOM 1308 O O . TYR A 1 167 ? 0.182 11.210 -1.491 1.00 95.62 167 TYR A O 1
ATOM 1316 N N . THR A 1 168 ? -0.306 9.581 -2.954 1.00 95.06 168 THR A N 1
ATOM 1317 C CA . THR A 1 168 ? 1.070 9.049 -3.051 1.00 95.06 168 THR A CA 1
ATOM 1318 C C . THR A 1 168 ? 1.833 9.633 -4.243 1.00 95.06 168 THR A C 1
ATOM 1320 O O . THR A 1 168 ? 3.009 9.351 -4.448 1.00 95.06 168 THR A O 1
ATOM 1323 N N . GLY A 1 169 ? 1.164 10.436 -5.075 1.00 88.00 169 GLY A N 1
ATOM 1324 C CA . GLY A 1 169 ? 1.770 11.099 -6.220 1.00 88.00 169 GLY A CA 1
ATOM 1325 C C . GLY A 1 169 ? 2.256 12.503 -5.897 1.00 88.00 169 GLY A C 1
ATOM 1326 O O . GLY A 1 169 ? 1.677 13.206 -5.083 1.00 88.00 169 GLY A O 1
ATOM 1327 N N . TYR A 1 170 ? 3.254 12.962 -6.649 1.00 79.00 170 TYR A N 1
ATOM 1328 C CA . TYR A 1 170 ? 3.631 14.380 -6.729 1.00 79.00 170 TYR A CA 1
ATOM 1329 C C . TYR A 1 170 ? 2.850 15.134 -7.822 1.00 79.00 170 TYR A C 1
ATOM 1331 O O . TYR A 1 170 ? 3.141 16.290 -8.114 1.00 79.00 170 TYR A O 1
ATOM 1339 N N . GLU A 1 171 ? 1.911 14.460 -8.500 1.00 71.62 171 GLU A N 1
ATOM 1340 C CA . GLU A 1 171 ? 1.190 14.999 -9.661 1.00 71.62 171 GLU A CA 1
ATOM 1341 C C . GLU A 1 171 ? 0.256 16.160 -9.286 1.00 71.62 171 GLU A C 1
ATOM 1343 O O . GLU A 1 171 ? -0.052 16.983 -10.148 1.00 71.62 171 GLU A O 1
ATOM 1348 N N . ARG A 1 172 ? -0.225 16.192 -8.036 1.00 75.31 172 ARG A N 1
ATOM 1349 C CA . ARG A 1 172 ? -1.203 17.157 -7.519 1.00 75.31 172 ARG A CA 1
ATOM 1350 C C . ARG A 1 172 ? -0.952 17.398 -6.036 1.00 75.31 172 ARG A C 1
ATOM 1352 O O . ARG A 1 172 ? -0.617 16.455 -5.321 1.00 75.31 172 ARG A O 1
ATOM 1359 N N . GLU A 1 173 ? -1.139 18.630 -5.580 1.00 76.25 173 GLU A N 1
ATOM 1360 C CA . GLU A 1 173 ? -1.074 18.935 -4.148 1.00 76.25 173 GLU A CA 1
ATOM 1361 C C . GLU A 1 173 ? -2.307 18.357 -3.420 1.00 76.25 173 GLU A C 1
ATOM 1363 O O . GLU A 1 173 ? -3.404 18.361 -3.996 1.00 76.25 173 GLU A O 1
ATOM 1368 N N . PRO A 1 174 ? -2.172 17.852 -2.175 1.00 74.38 174 PRO A N 1
ATOM 1369 C CA . PRO A 1 174 ? -3.294 17.313 -1.404 1.00 74.38 174 PRO A CA 1
ATOM 1370 C C . PRO A 1 174 ? -4.513 18.246 -1.309 1.00 74.38 174 PRO A C 1
ATOM 1372 O O . PRO A 1 174 ? -5.660 17.795 -1.308 1.00 74.38 174 PRO A O 1
ATOM 1375 N N . GLU A 1 175 ? -4.270 19.554 -1.270 1.00 75.06 175 GLU A N 1
ATOM 1376 C CA . GLU A 1 175 ? -5.263 20.625 -1.193 1.00 75.06 175 GLU A CA 1
ATOM 1377 C C . GLU A 1 175 ? -6.108 20.753 -2.472 1.00 75.06 175 GLU A C 1
ATOM 1379 O O . GLU A 1 175 ? -7.211 21.300 -2.439 1.00 75.06 175 GLU A O 1
ATOM 1384 N N . GLU A 1 176 ? -5.633 20.224 -3.604 1.00 78.12 176 GLU A N 1
ATOM 1385 C CA . GLU A 1 176 ? -6.375 20.216 -4.868 1.00 78.12 176 GLU A CA 1
ATOM 1386 C C . GLU A 1 176 ? -7.417 19.089 -4.958 1.00 78.12 176 GLU A C 1
ATOM 1388 O O . GLU A 1 176 ? -8.232 19.057 -5.896 1.00 78.12 176 GLU A O 1
ATOM 1393 N N . PHE A 1 177 ? -7.388 18.125 -4.031 1.00 77.75 177 PHE A N 1
ATOM 1394 C CA . PHE A 1 177 ? -8.368 17.046 -3.986 1.00 77.75 177 PHE A CA 1
ATOM 1395 C C . PHE A 1 177 ? -9.641 17.520 -3.288 1.00 77.75 177 PHE A C 1
ATOM 1397 O O . PHE A 1 177 ? -9.777 17.476 -2.067 1.00 77.75 177 PHE A O 1
ATOM 1404 N N . VAL A 1 178 ? -10.616 17.931 -4.095 1.00 75.00 178 VAL A N 1
ATOM 1405 C CA . VAL A 1 178 ? -11.976 18.203 -3.623 1.00 75.00 178 VAL A CA 1
ATOM 1406 C C . VAL A 1 178 ? -12.712 16.871 -3.477 1.00 75.00 178 VAL A C 1
ATOM 1408 O O . VAL A 1 178 ? -13.195 16.306 -4.459 1.00 75.00 178 VAL A O 1
ATOM 1411 N N . LEU A 1 179 ? -12.753 16.352 -2.250 1.00 80.06 179 LEU A N 1
ATOM 1412 C CA . LEU A 1 179 ? -13.502 15.153 -1.874 1.00 80.06 179 LEU A CA 1
ATOM 1413 C C . LEU A 1 179 ? -14.752 15.558 -1.089 1.00 80.06 179 LEU A C 1
ATOM 1415 O O . LEU A 1 179 ? -14.695 16.453 -0.250 1.00 80.06 179 LEU A O 1
ATOM 1419 N N . GLU A 1 180 ? -15.880 14.907 -1.375 1.00 79.88 180 GLU A N 1
ATOM 1420 C CA . GLU A 1 180 ? -17.148 15.178 -0.682 1.00 79.88 180 GLU A CA 1
ATOM 1421 C C . GLU A 1 180 ? -17.139 14.648 0.759 1.00 79.88 180 GLU A C 1
ATOM 1423 O O . GLU A 1 180 ? -17.753 15.250 1.638 1.00 79.88 180 GLU A O 1
ATOM 1428 N N . ASP A 1 181 ? -16.425 13.545 1.001 1.00 87.38 181 ASP A N 1
ATOM 1429 C CA . ASP A 1 181 ? -16.288 12.909 2.310 1.00 87.38 181 ASP A CA 1
ATOM 1430 C C . ASP A 1 181 ? -14.951 13.312 2.973 1.00 87.38 181 ASP A C 1
ATOM 1432 O O . ASP A 1 181 ? -13.880 12.919 2.489 1.00 87.38 181 ASP A O 1
ATOM 1436 N N . PRO A 1 182 ? -14.974 14.056 4.098 1.00 89.31 182 PRO A N 1
ATOM 1437 C CA . PRO A 1 182 ? -13.773 14.396 4.864 1.00 89.31 182 PRO A CA 1
ATOM 1438 C C . PRO A 1 182 ? -12.963 13.173 5.317 1.00 89.31 182 PRO A C 1
ATOM 1440 O O . PRO A 1 182 ? -11.740 13.259 5.446 1.00 89.31 182 PRO A O 1
ATOM 1443 N N . GLY A 1 183 ? -13.617 12.027 5.530 1.00 93.44 183 GLY A N 1
ATOM 1444 C CA . GLY A 1 183 ? -12.962 10.773 5.885 1.00 93.44 183 GLY A CA 1
ATOM 1445 C C . GLY A 1 183 ? -12.059 10.248 4.770 1.00 93.44 183 GLY A C 1
ATOM 1446 O O . GLY A 1 183 ? -10.996 9.698 5.052 1.00 93.44 183 GLY A O 1
ATOM 1447 N N . GLU A 1 184 ? -12.418 10.460 3.502 1.00 94.69 184 GLU A N 1
ATOM 1448 C CA . GLU A 1 184 ? -11.554 10.101 2.372 1.00 94.69 184 GLU A CA 1
ATOM 1449 C C . GLU A 1 184 ? -10.333 11.005 2.274 1.00 94.69 184 GLU A C 1
ATOM 1451 O O . GLU A 1 184 ? -9.238 10.520 1.990 1.00 94.69 184 GLU A O 1
ATOM 1456 N N . HIS A 1 185 ? -10.502 12.297 2.561 1.00 93.31 185 HIS A N 1
ATOM 1457 C CA . HIS A 1 185 ? -9.385 13.235 2.603 1.00 93.31 185 HIS A CA 1
ATOM 1458 C C . HIS A 1 185 ? -8.394 12.853 3.708 1.00 93.31 185 HIS A C 1
ATOM 1460 O O . HIS A 1 185 ? -7.197 12.733 3.449 1.00 93.31 185 HIS A O 1
ATOM 1466 N N . LEU A 1 186 ? -8.891 12.565 4.916 1.00 94.75 186 LEU A N 1
ATOM 1467 C CA . LEU A 1 186 ? -8.072 12.039 6.008 1.00 94.75 186 LEU A CA 1
ATOM 1468 C C . LEU A 1 186 ? -7.357 10.746 5.598 1.00 94.75 186 LEU A C 1
ATOM 1470 O O . LEU A 1 186 ? -6.150 10.623 5.788 1.00 94.75 186 LEU A O 1
ATOM 1474 N N . LEU A 1 187 ? -8.081 9.789 5.015 1.00 97.19 187 LEU A N 1
ATOM 1475 C CA . LEU A 1 187 ? -7.518 8.504 4.608 1.00 97.19 187 LEU A CA 1
ATOM 1476 C C . LEU A 1 187 ? -6.408 8.666 3.553 1.00 97.19 187 LEU A C 1
ATOM 1478 O O . LEU A 1 187 ? -5.387 7.984 3.639 1.00 97.19 187 LEU A O 1
ATOM 1482 N N . GLY A 1 188 ? -6.577 9.591 2.604 1.00 96.06 188 GLY A N 1
ATOM 1483 C CA . GLY A 1 188 ? -5.542 9.976 1.643 1.00 96.06 188 GLY A CA 1
ATOM 1484 C C . GLY A 1 188 ? -4.307 10.579 2.313 1.00 96.06 188 GLY A C 1
ATOM 1485 O O . GLY A 1 188 ? -3.189 10.150 2.034 1.00 96.06 188 GLY A O 1
ATOM 1486 N N . MET A 1 189 ? -4.493 11.502 3.261 1.00 95.62 189 MET A N 1
ATOM 1487 C CA . MET A 1 189 ? -3.388 12.094 4.029 1.00 95.62 189 MET A CA 1
ATOM 1488 C C . MET A 1 189 ? -2.618 11.046 4.841 1.00 95.62 189 MET A C 1
ATOM 1490 O O . MET A 1 189 ? -1.385 11.070 4.864 1.00 95.62 189 MET A O 1
ATOM 1494 N N . LEU A 1 190 ? -3.320 10.096 5.469 1.00 97.75 190 LEU A N 1
ATOM 1495 C CA . LEU A 1 190 ? -2.689 8.976 6.171 1.00 97.75 190 LEU A CA 1
ATOM 1496 C C . LEU A 1 190 ? -1.877 8.103 5.207 1.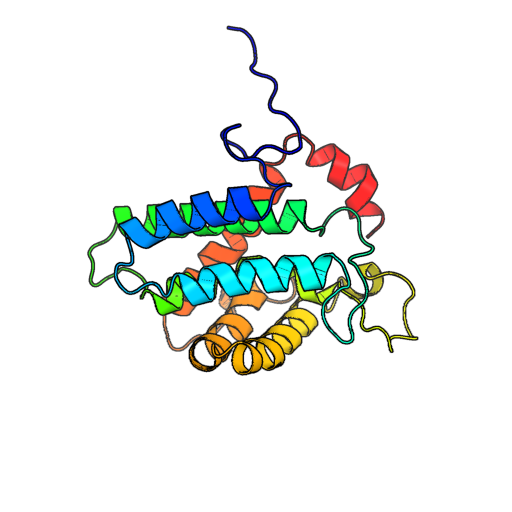00 97.75 190 LEU A C 1
ATOM 1498 O O . LEU A 1 190 ? -0.758 7.725 5.542 1.00 97.75 190 LEU A O 1
ATOM 1502 N N . LEU A 1 191 ? -2.399 7.826 4.008 1.00 98.38 191 LEU A N 1
ATOM 1503 C CA . LEU A 1 191 ? -1.710 7.022 2.999 1.00 98.38 191 LEU A CA 1
ATOM 1504 C C . LEU A 1 191 ? -0.429 7.699 2.488 1.00 98.38 191 LEU A C 1
ATOM 1506 O O . LEU A 1 191 ? 0.626 7.071 2.496 1.00 98.38 191 LEU A O 1
ATOM 1510 N N . GLY A 1 192 ? -0.496 8.974 2.091 1.00 96.94 192 GLY A N 1
ATOM 1511 C CA . GLY A 1 192 ? 0.692 9.724 1.657 1.00 96.94 192 GLY A CA 1
ATOM 1512 C C . GLY A 1 192 ? 1.730 9.862 2.777 1.00 96.94 192 GLY A C 1
ATOM 151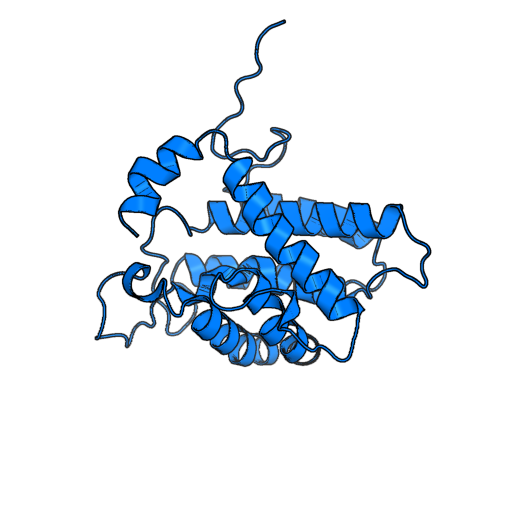3 O O . GLY A 1 192 ? 2.933 9.734 2.549 1.00 96.94 192 GLY A O 1
ATOM 1514 N N . THR A 1 193 ? 1.268 10.028 4.022 1.00 97.44 193 THR A N 1
ATOM 1515 C CA . THR A 1 193 ? 2.142 10.020 5.205 1.00 97.44 193 THR A CA 1
ATOM 1516 C C . THR A 1 193 ? 2.811 8.659 5.399 1.00 97.44 193 THR A C 1
ATOM 1518 O O . THR A 1 193 ? 4.014 8.610 5.647 1.00 97.44 193 THR A O 1
ATOM 1521 N N . ALA A 1 194 ? 2.065 7.556 5.274 1.00 98.56 194 ALA A N 1
ATOM 1522 C CA . ALA A 1 194 ? 2.600 6.202 5.401 1.00 98.56 194 ALA A CA 1
ATOM 1523 C C . ALA A 1 194 ? 3.708 5.929 4.378 1.00 98.56 194 ALA A C 1
ATOM 1525 O O . ALA A 1 194 ? 4.738 5.366 4.746 1.00 98.56 194 ALA A O 1
ATOM 1526 N N . ASP A 1 195 ? 3.505 6.360 3.131 1.00 97.94 195 ASP A N 1
ATOM 1527 C CA . ASP A 1 195 ? 4.472 6.200 2.047 1.00 97.94 195 ASP A CA 1
ATOM 1528 C C . ASP A 1 195 ? 5.797 6.911 2.369 1.00 97.94 195 ASP A C 1
ATOM 1530 O O . ASP A 1 195 ? 6.848 6.278 2.493 1.00 97.94 195 ASP A O 1
ATOM 1534 N N . LEU A 1 196 ? 5.740 8.213 2.667 1.00 95.69 196 LEU A N 1
ATOM 1535 C CA . LEU A 1 196 ? 6.929 8.993 3.029 1.00 95.69 196 LEU A CA 1
ATOM 1536 C C . LEU A 1 196 ? 7.612 8.477 4.304 1.00 95.69 196 LEU A C 1
ATOM 1538 O O . LEU A 1 196 ? 8.843 8.406 4.370 1.00 95.69 196 LEU A O 1
ATOM 1542 N N . MET A 1 197 ? 6.832 8.123 5.330 1.00 96.12 197 MET A N 1
ATOM 1543 C CA . MET A 1 197 ? 7.377 7.620 6.590 1.00 96.12 197 MET A CA 1
ATOM 1544 C C . MET A 1 197 ? 8.092 6.285 6.406 1.00 96.12 197 MET A C 1
ATOM 1546 O O . MET A 1 197 ? 9.183 6.136 6.948 1.00 96.12 197 MET A O 1
ATOM 1550 N N . ALA A 1 198 ? 7.520 5.337 5.659 1.00 96.12 198 ALA A N 1
ATOM 1551 C CA . ALA A 1 198 ? 8.148 4.040 5.418 1.00 96.12 198 ALA A CA 1
ATOM 1552 C C . ALA A 1 198 ? 9.462 4.193 4.638 1.00 96.12 198 ALA A C 1
ATOM 1554 O O . ALA A 1 198 ? 10.485 3.650 5.055 1.00 96.12 198 ALA A O 1
ATOM 1555 N N . GLN A 1 199 ? 9.474 5.025 3.588 1.00 93.62 199 GLN A N 1
ATOM 1556 C CA . GLN A 1 199 ? 10.688 5.316 2.819 1.00 93.62 199 GLN A CA 1
ATOM 1557 C C . GLN A 1 199 ? 11.805 5.859 3.716 1.00 93.62 199 GLN A C 1
ATOM 1559 O O . GLN A 1 199 ? 12.887 5.279 3.793 1.00 93.62 199 GLN A O 1
ATOM 1564 N N . MET A 1 200 ? 11.533 6.946 4.444 1.00 94.81 200 MET A N 1
ATOM 1565 C CA . MET A 1 200 ? 12.536 7.597 5.294 1.00 94.81 200 MET A CA 1
ATOM 1566 C C . MET A 1 200 ? 12.926 6.754 6.509 1.00 94.81 200 MET A C 1
ATOM 1568 O O . MET A 1 200 ? 14.017 6.929 7.059 1.00 94.81 200 MET A O 1
ATOM 1572 N N . ALA A 1 201 ? 12.041 5.860 6.951 1.00 94.06 201 ALA A N 1
ATOM 1573 C CA . ALA A 1 201 ? 12.312 4.965 8.055 1.00 94.06 201 ALA A CA 1
ATOM 1574 C C . ALA A 1 201 ? 13.169 3.770 7.646 1.00 94.06 201 ALA A C 1
ATOM 1576 O O . ALA A 1 201 ? 13.697 3.141 8.555 1.00 94.06 201 ALA A O 1
ATOM 1577 N N . ASP A 1 202 ? 13.361 3.429 6.371 1.00 93.38 202 ASP A N 1
ATOM 1578 C CA . ASP A 1 202 ? 14.216 2.304 5.971 1.00 93.38 202 ASP A CA 1
ATOM 1579 C C . ASP A 1 202 ? 15.683 2.544 6.385 1.00 93.38 202 ASP A C 1
ATOM 1581 O O . ASP A 1 202 ? 16.287 3.576 6.089 1.00 93.38 202 ASP A O 1
ATOM 1585 N N . SER A 1 203 ? 16.309 1.572 7.061 1.00 92.62 203 SER A N 1
ATOM 1586 C CA . SER A 1 203 ? 17.723 1.667 7.479 1.00 92.62 203 SER A CA 1
ATOM 1587 C C . SER A 1 203 ? 18.691 1.828 6.311 1.00 92.62 203 SER A C 1
ATOM 1589 O O . SER A 1 203 ? 19.798 2.329 6.496 1.00 92.62 203 SER A O 1
ATOM 1591 N N . ASN A 1 204 ? 18.276 1.401 5.123 1.00 92.62 204 ASN A N 1
ATOM 1592 C CA . ASN A 1 204 ? 19.025 1.492 3.886 1.00 92.62 204 ASN A CA 1
ATOM 1593 C C . ASN A 1 204 ? 18.504 2.611 2.975 1.00 92.62 204 ASN A C 1
ATOM 1595 O O . ASN A 1 204 ? 18.919 2.641 1.820 1.00 92.62 204 ASN A O 1
ATOM 1599 N N . TYR A 1 205 ? 17.639 3.521 3.446 1.00 94.25 205 TYR A N 1
ATOM 1600 C CA . TYR A 1 205 ? 16.985 4.540 2.612 1.00 94.25 205 TYR A CA 1
ATOM 1601 C C . TYR A 1 205 ? 17.963 5.272 1.684 1.00 94.25 205 TYR A C 1
ATOM 1603 O O . TYR A 1 205 ? 17.828 5.201 0.469 1.00 94.25 205 TYR A O 1
ATOM 1611 N N . LEU A 1 206 ? 19.029 5.877 2.224 1.00 95.31 206 LEU A N 1
ATOM 1612 C CA . LEU A 1 206 ? 20.010 6.613 1.410 1.00 95.31 206 LEU A CA 1
ATOM 1613 C C . LEU A 1 206 ? 20.744 5.725 0.393 1.00 95.31 206 LEU A C 1
ATOM 1615 O O . LEU A 1 206 ? 21.057 6.172 -0.710 1.00 95.31 206 LEU A O 1
ATOM 1619 N N . HIS A 1 207 ? 21.012 4.468 0.752 1.00 94.25 207 HIS A N 1
ATOM 1620 C CA . HIS A 1 207 ? 21.629 3.506 -0.156 1.00 94.25 207 HIS A CA 1
ATOM 1621 C C . HIS A 1 207 ? 20.662 3.111 -1.276 1.00 94.25 207 HIS A C 1
ATOM 1623 O O . HIS A 1 207 ? 21.028 3.188 -2.445 1.00 94.25 207 HIS A O 1
ATOM 1629 N N . LYS A 1 208 ? 19.411 2.780 -0.939 1.00 95.06 208 LYS A N 1
ATOM 1630 C CA . LYS A 1 208 ? 18.349 2.487 -1.907 1.00 95.06 208 LYS A CA 1
ATOM 1631 C C . LYS A 1 208 ? 18.078 3.687 -2.817 1.00 95.06 208 LYS A C 1
ATOM 1633 O O . LYS A 1 208 ? 17.922 3.493 -4.015 1.00 95.06 208 LYS A O 1
ATOM 1638 N N . CYS A 1 209 ? 18.110 4.918 -2.304 1.00 95.88 209 CYS A N 1
ATOM 1639 C CA . CYS A 1 209 ? 17.985 6.119 -3.129 1.00 95.88 209 CYS A CA 1
ATOM 1640 C C . CYS A 1 209 ? 19.101 6.216 -4.176 1.00 95.88 209 CYS A C 1
ATOM 1642 O O . CYS A 1 209 ? 18.839 6.484 -5.346 1.00 95.88 209 CYS A O 1
ATOM 1644 N N . ARG A 1 210 ? 20.352 5.978 -3.764 1.00 95.75 210 ARG A N 1
ATOM 1645 C CA . ARG A 1 210 ? 21.515 6.059 -4.656 1.00 95.75 210 ARG A CA 1
ATOM 1646 C C . ARG A 1 210 ? 21.557 4.925 -5.679 1.00 95.75 210 ARG A C 1
ATOM 1648 O O . ARG A 1 210 ? 21.828 5.182 -6.847 1.00 95.75 210 ARG A O 1
ATOM 1655 N N . GLU A 1 211 ? 21.363 3.688 -5.236 1.00 95.88 211 GLU A N 1
ATOM 1656 C CA . GLU A 1 211 ? 21.587 2.507 -6.075 1.00 95.88 211 GLU A CA 1
ATOM 1657 C C . GLU A 1 211 ? 20.343 2.087 -6.860 1.00 95.88 211 GLU A C 1
ATOM 1659 O O . GLU A 1 211 ? 20.475 1.559 -7.962 1.00 95.88 211 GLU A O 1
ATOM 1664 N N . HIS A 1 212 ? 19.145 2.290 -6.302 1.00 95.75 212 HIS A N 1
ATOM 1665 C CA . HIS A 1 212 ? 17.895 1.783 -6.872 1.00 95.75 212 HIS A CA 1
ATOM 1666 C C . HIS A 1 212 ? 17.032 2.921 -7.418 1.00 95.75 212 HIS A C 1
ATOM 1668 O O . HIS A 1 212 ? 16.783 2.954 -8.617 1.00 95.75 212 HIS A O 1
ATOM 1674 N N . LEU A 1 213 ? 16.634 3.886 -6.577 1.00 94.31 213 LEU A N 1
ATOM 1675 C CA . LEU A 1 213 ? 15.709 4.954 -6.983 1.00 94.31 213 LEU A CA 1
ATOM 1676 C C . LEU A 1 213 ? 16.287 5.821 -8.102 1.00 94.31 213 LEU A C 1
ATOM 1678 O O . LEU A 1 213 ? 15.565 6.186 -9.010 1.00 94.31 213 LEU A O 1
ATOM 1682 N N . TYR A 1 214 ? 17.587 6.132 -8.069 1.00 92.62 214 TYR A N 1
ATOM 1683 C CA . TYR A 1 214 ? 18.235 6.912 -9.131 1.00 92.62 214 TYR A CA 1
ATOM 1684 C C . TYR A 1 214 ? 18.227 6.209 -10.502 1.00 92.62 214 TYR A C 1
ATOM 1686 O O . TYR A 1 214 ? 18.356 6.869 -11.531 1.00 92.62 214 TYR A O 1
ATOM 1694 N N . GLN A 1 215 ? 18.129 4.876 -10.524 1.00 90.06 215 GLN A N 1
ATOM 1695 C CA . GLN A 1 215 ? 18.033 4.096 -11.762 1.00 90.06 215 GLN A CA 1
ATOM 1696 C C . GLN A 1 215 ? 16.588 3.976 -12.270 1.00 90.06 215 GLN A C 1
ATOM 1698 O O . GLN A 1 215 ? 16.389 3.565 -13.417 1.00 90.06 215 GLN A O 1
ATOM 1703 N N . GLU A 1 216 ? 15.603 4.301 -11.427 1.00 90.94 216 GLU A N 1
ATOM 1704 C CA . GLU A 1 216 ? 14.168 4.315 -11.742 1.00 90.94 216 GLU A CA 1
ATOM 1705 C C . GLU A 1 216 ? 13.684 5.688 -12.223 1.00 90.94 216 GLU A C 1
ATOM 1707 O O . GLU A 1 216 ? 12.753 5.718 -13.064 1.00 90.94 216 GLU A O 1
#

Sequence (216 aa):
MGQFQRAGHMDVSNTVDVTDAANVQKVVGSLLLQRYSALNSVALQRLFVDFERLYGGRYPGFRACDIQYHNAQHVLDVTLAMARLLDGHAREHDASECLSADMALAGIATALFHDSGYIRRTRDTRHHNGAAYTRVHVSRGARFLRDFLPEAGLERIAPVCTRIIHYTGYEREPEEFVLEDPGEHLLGMLLGTADLMAQMADSNYLHKCREHLYQE

Foldseek 3Di:
DDPDDQDLQAALVSPFRLVDLVRLLVLLCVLLCVQAVPADNVLSVLLSVVLCCLCPQNHPQWRHAFADQLHSSLLSQLLSLLSVLLSVVSVVDDPVPHDHSLLSSLLNSLSSQLQSLLIDTPPDPPDPGSVVCLVCSNVSSLVVLCVVCVVSVNNVSSVLSSLLSCLLDPPDDLVPRDDPDVSSSVSSVSSNVSSVCSLVSRPCNVVCCVPGVVVD